Protein AF-0000000086879712 (afdb_homodimer)

Nearest PDB structures (foldseek):
  3i7u-assembly1_B  TM=8.182E-01  e=5.178E-10  Aquifex aeolicus VF5
  4dyw-assembly1_A  TM=7.927E-01  e=4.319E-10  Burkholderia pseudomallei 1710b
  4kyx-assembly1_A  TM=7.731E-01  e=3.827E-10  Rickettsia felis URRWXCal2
  7b66-assembly1_A  TM=7.369E-01  e=4.588E-10  Homo sapiens
  2b0v-assembly1_A  TM=7.821E-01  e=1.065E-08  Nitrosomonas europaea

Solvent-accessible surface area (backbone atoms only — not comparable to full-atom values): 15478 Å² total; per-residue (Å²): 109,46,78,43,48,31,19,27,38,50,32,51,43,96,82,65,63,27,30,48,33,27,28,33,58,44,97,88,54,65,48,57,35,55,37,36,42,70,46,52,90,94,49,48,64,66,56,29,24,45,49,32,28,30,47,59,35,30,34,35,62,48,76,64,28,28,40,32,38,34,36,36,33,32,62,86,75,34,29,40,34,40,38,38,29,27,28,36,42,76,75,43,70,53,86,38,68,73,44,62,87,45,38,72,46,76,46,76,31,52,52,76,65,46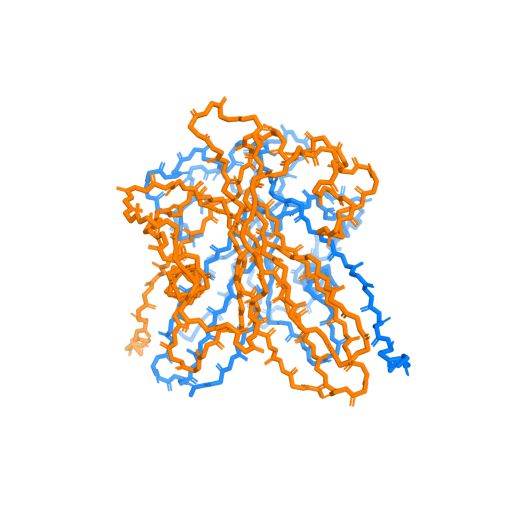,47,74,52,63,78,57,55,75,90,50,61,74,45,84,78,46,82,63,40,7,51,62,44,80,70,45,77,45,68,80,72,127,112,48,78,44,48,31,20,27,38,49,32,51,43,97,84,66,63,29,30,47,32,29,30,33,57,45,97,90,54,65,47,59,36,55,38,37,41,69,45,54,91,95,50,47,64,67,56,30,24,46,50,32,28,28,49,60,34,31,35,35,60,48,75,62,27,28,40,31,39,33,34,35,33,32,63,85,76,34,30,40,35,40,38,38,29,26,27,35,41,75,75,43,70,53,85,39,68,74,44,61,86,46,40,72,46,77,45,74,32,52,52,76,65,46,47,73,53,64,77,57,54,76,91,49,60,73,43,82,77,46,82,63,41,8,51,62,44,78,69,44,77,44,69,79,72,128

pLDDT: mean 90.76, std 9.58, range [32.78, 98.25]

Radius of gyration: 19.79 Å; Cα contacts (8 Å, |Δi|>4): 696; chains: 2; bounding box: 40×56×42 Å

Foldseek 3Di:
DAEWEKEFEWEADPVLFWTKWWWWQDPVHIAIDGQITTADPPGDSQRRHQVRCCQAFVFGKDWDAWLDKDWDQDPVVRYTYIYTYTYIYTDDGGGDGNCCNTTVDIDTHGLQVNCVRHPDDPVCRVCSSPDDHHHDDDPDDDDPPD/DAEWEKEFEWEAPPVLFWTKWWWWQDPVHIAIDGQITTADPPGDSQRRHQVRCCQAFVFGKDWDAWLDKDWDQDPVVRYTYIYTYTYIYTDDGGGDGNCCVTTVDIDTHGLQVNCVRHPDDPVCRVCSSPDDHHHDDDPDDDDPPD

Sequence (292 aa):
MKRVDVAYVLLFDEQGKNVLMVKNKGVKSSYYTLPGGTVERGETLEEAAIREVKEETGLEVELNGIFSVSEAFFVDREHHTIFFTFRGNVIGGEINISFPEEIEEVSWMEPQRAEEYIHIPSELKGLIIGKSSAPYVLRGTINHNSMKRVDVAYVLLFDEQGKNVLMVKNKGVKSSYYTLPGGTVERGETLEEAAIREVKEETGLEVELNGIFSVSEAFFVDREHHTIFFTFRGNVIGGEINISFPEEIEEVSWMEPQRAEEYIHIPSELKGLIIGKSSAPYVLRGTINHNS

Organism: NCBI:txid248903

Structure (mmCIF, N/CA/C/O backbone):
data_AF-0000000086879712-model_v1
#
loop_
_entity.id
_entity.type
_entity.pdbx_description
1 polymer 'NUDIX hydrolase'
#
loop_
_atom_site.group_PDB
_atom_site.id
_atom_site.type_symbol
_atom_site.label_atom_id
_atom_site.label_alt_id
_atom_site.label_comp_id
_atom_site.label_asym_id
_atom_site.label_entity_id
_atom_site.label_seq_id
_atom_site.pdbx_PDB_ins_code
_atom_site.Cartn_x
_atom_site.Cartn_y
_atom_site.Cartn_z
_atom_site.occupancy
_atom_site.B_iso_or_equiv
_atom_site.auth_seq_id
_atom_site.auth_comp_id
_atom_site.auth_asym_id
_atom_site.auth_atom_id
_atom_site.pdbx_PDB_model_num
ATOM 1 N N . MET A 1 1 ? 10.32 -7.629 15.75 1 82.44 1 MET A N 1
ATOM 2 C CA . MET A 1 1 ? 9.758 -8.32 14.594 1 82.44 1 MET A CA 1
ATOM 3 C C . MET A 1 1 ? 10.336 -7.781 13.297 1 82.44 1 MET A C 1
ATOM 5 O O . MET A 1 1 ? 10.539 -6.574 13.156 1 82.44 1 MET A O 1
ATOM 9 N N . LYS A 1 2 ? 10.633 -8.734 12.398 1 88.25 2 LYS A N 1
ATOM 10 C CA . LYS A 1 2 ? 11.188 -8.352 11.102 1 88.25 2 LYS A CA 1
ATOM 11 C C . LYS A 1 2 ? 10.094 -7.895 10.148 1 88.25 2 LYS A C 1
ATOM 13 O O . LYS A 1 2 ? 9.023 -8.5 10.086 1 88.25 2 LYS A O 1
ATOM 18 N N . ARG A 1 3 ? 10.328 -6.84 9.469 1 90.25 3 ARG A N 1
ATOM 19 C CA . ARG A 1 3 ? 9.383 -6.344 8.469 1 90.25 3 ARG A CA 1
ATOM 20 C C . ARG A 1 3 ? 9.562 -7.07 7.137 1 90.25 3 ARG A C 1
ATOM 22 O O . ARG A 1 3 ? 10.68 -7.18 6.629 1 90.25 3 ARG A O 1
ATOM 29 N N . VAL A 1 4 ? 8.461 -7.57 6.598 1 93.69 4 VAL A N 1
ATOM 30 C CA . VAL A 1 4 ? 8.484 -8.32 5.348 1 93.69 4 VAL A CA 1
ATOM 31 C C . VAL A 1 4 ? 7.43 -7.773 4.395 1 93.69 4 VAL A C 1
ATOM 33 O O . VAL A 1 4 ? 6.305 -7.477 4.805 1 93.69 4 VAL A O 1
ATOM 36 N N . ASP A 1 5 ? 7.762 -7.598 3.135 1 96.25 5 ASP A N 1
ATOM 37 C CA . ASP A 1 5 ? 6.824 -7.203 2.084 1 96.25 5 ASP A CA 1
ATOM 38 C C . ASP A 1 5 ? 6.508 -8.375 1.162 1 96.25 5 ASP A C 1
ATOM 40 O O . ASP A 1 5 ? 7.414 -9.086 0.718 1 96.25 5 ASP A O 1
ATOM 44 N N . VAL A 1 6 ? 5.254 -8.578 0.974 1 97.06 6 VAL A N 1
ATOM 45 C CA . VAL A 1 6 ? 4.789 -9.562 0 1 97.06 6 VAL A CA 1
ATOM 46 C C . VAL A 1 6 ? 4.012 -8.859 -1.111 1 97.06 6 VAL A C 1
ATOM 48 O O . VAL A 1 6 ? 3.152 -8.016 -0.84 1 97.06 6 VAL A O 1
ATOM 51 N N . ALA A 1 7 ? 4.309 -9.141 -2.332 1 98.12 7 ALA A N 1
ATOM 52 C CA . ALA A 1 7 ? 3.627 -8.555 -3.486 1 98.12 7 ALA A CA 1
ATOM 53 C C . ALA A 1 7 ? 2.865 -9.625 -4.27 1 98.12 7 ALA A C 1
ATOM 55 O O . ALA A 1 7 ? 3.453 -10.609 -4.727 1 98.12 7 ALA A O 1
ATOM 56 N N . TYR A 1 8 ? 1.585 -9.406 -4.395 1 97.69 8 TYR A N 1
ATOM 57 C CA . TYR A 1 8 ? 0.698 -10.266 -5.168 1 97.69 8 TYR A CA 1
ATOM 58 C C . TYR A 1 8 ? 0.175 -9.531 -6.402 1 97.69 8 TYR A C 1
ATOM 60 O O . TYR A 1 8 ? 0.209 -8.305 -6.465 1 97.69 8 TYR A O 1
ATOM 68 N N . VAL A 1 9 ? -0.335 -10.312 -7.34 1 97.62 9 VAL A N 1
ATOM 69 C CA . VAL A 1 9 ? -0.927 -9.711 -8.531 1 97.62 9 VAL A CA 1
ATOM 70 C C . VAL A 1 9 ? -2.277 -10.359 -8.82 1 97.62 9 VAL A C 1
ATOM 72 O O . VAL A 1 9 ? -2.369 -11.586 -8.961 1 97.62 9 VAL A O 1
ATOM 75 N N . LEU A 1 10 ? -3.281 -9.555 -8.859 1 96.25 10 LEU A N 1
ATOM 76 C CA . LEU A 1 10 ? -4.605 -9.969 -9.312 1 96.25 10 LEU A CA 1
ATOM 77 C C . LEU A 1 10 ? -4.707 -9.906 -10.828 1 96.25 10 LEU A C 1
ATOM 79 O O . LEU A 1 10 ? -4.629 -8.828 -11.422 1 96.25 10 LEU A O 1
ATOM 83 N N . LEU A 1 11 ? -4.863 -11.023 -11.469 1 96.44 11 LEU A N 1
ATOM 84 C CA . LEU A 1 11 ? -4.945 -11.133 -12.922 1 96.44 11 LEU A CA 1
ATOM 85 C C . LEU A 1 11 ? -6.277 -11.75 -13.344 1 96.44 11 LEU A C 1
ATOM 87 O O . LEU A 1 11 ? -6.699 -12.766 -12.797 1 96.44 11 LEU A O 1
ATOM 91 N N . PHE A 1 12 ? -6.832 -11.141 -14.305 1 93.56 12 PHE A N 1
ATOM 92 C CA . PHE A 1 12 ? -8.047 -11.688 -14.906 1 93.56 12 PHE A CA 1
ATOM 93 C C . PHE A 1 12 ? -7.746 -12.289 -16.266 1 93.56 12 PHE A C 1
ATOM 95 O O . PHE A 1 12 ? -6.789 -11.891 -16.938 1 93.56 12 PHE A O 1
ATOM 102 N N . ASP A 1 13 ? -8.586 -13.25 -16.609 1 93.44 13 ASP A N 1
ATOM 103 C CA . ASP A 1 13 ? -8.43 -13.82 -17.953 1 93.44 13 ASP A CA 1
ATOM 104 C C . ASP A 1 13 ? -8.906 -12.852 -19.016 1 93.44 13 ASP A C 1
ATOM 106 O O . ASP A 1 13 ? -9.344 -11.742 -18.719 1 93.44 13 ASP A O 1
ATOM 110 N N . GLU A 1 14 ? -8.734 -13.266 -20.25 1 90.5 14 GLU A N 1
ATOM 111 C CA . GLU A 1 14 ? -9.016 -12.391 -21.375 1 90.5 14 GLU A CA 1
ATOM 112 C C . GLU A 1 14 ? -10.461 -11.906 -21.344 1 90.5 14 GLU A C 1
ATOM 114 O O . GLU A 1 14 ? -10.758 -10.789 -21.781 1 90.5 14 GLU A O 1
ATOM 119 N N . GLN A 1 15 ? -11.328 -12.703 -20.797 1 91 15 GLN A N 1
ATOM 120 C CA . GLN A 1 15 ? -12.742 -12.359 -20.75 1 91 15 GLN A CA 1
ATOM 121 C C . GLN A 1 15 ? -13.078 -11.57 -19.484 1 91 15 GLN A C 1
ATOM 123 O O . GLN A 1 15 ? -14.211 -11.109 -19.328 1 91 15 GLN A O 1
ATOM 128 N N . GLY A 1 16 ? -12.102 -11.406 -18.609 1 89.19 16 GLY A N 1
ATOM 129 C CA . GLY A 1 16 ? -12.336 -10.688 -17.359 1 89.19 16 GLY A CA 1
ATOM 130 C C . GLY A 1 16 ? -13.242 -11.438 -16.406 1 89.19 16 GLY A C 1
ATOM 131 O O . GLY A 1 16 ? -13.891 -10.828 -15.555 1 89.19 16 GLY A O 1
ATOM 132 N N . LYS A 1 17 ? -13.305 -12.75 -16.531 1 91.19 17 LYS A N 1
ATOM 133 C CA . LYS A 1 17 ? -14.305 -13.508 -15.766 1 91.19 17 LYS A CA 1
ATOM 134 C C . LYS A 1 17 ? -13.641 -14.344 -14.672 1 91.19 17 LYS A C 1
ATOM 136 O O . LYS A 1 17 ? -14.258 -14.625 -13.648 1 91.19 17 LYS A O 1
ATOM 141 N N . ASN A 1 18 ? -12.445 -14.727 -14.945 1 95.38 18 ASN A N 1
ATOM 142 C CA . ASN A 1 18 ? -11.766 -15.594 -13.984 1 95.38 18 ASN A CA 1
ATOM 143 C C . ASN A 1 18 ? -10.477 -14.969 -13.477 1 95.38 18 ASN A C 1
ATOM 145 O O . ASN A 1 18 ? -9.859 -14.148 -14.172 1 95.38 18 ASN A O 1
ATOM 149 N N . VAL A 1 19 ? -10.062 -15.422 -12.289 1 96.38 19 VAL A N 1
ATOM 150 C CA . VAL A 1 19 ? -8.859 -14.922 -11.625 1 96.38 19 VAL A CA 1
ATOM 151 C C . VAL A 1 19 ? -7.773 -15.992 -11.648 1 96.38 19 VAL A C 1
ATOM 153 O O . VAL A 1 19 ? -8.039 -17.172 -11.391 1 96.38 19 VAL A O 1
ATOM 156 N N . LEU A 1 20 ? -6.598 -15.609 -11.977 1 97.56 20 LEU A N 1
ATOM 157 C CA . LEU A 1 20 ? -5.488 -16.547 -11.969 1 97.56 20 LEU A CA 1
ATOM 158 C C . LEU A 1 20 ? -5.035 -16.859 -10.547 1 97.56 20 LEU A C 1
ATOM 160 O O . LEU A 1 20 ? -4.711 -15.938 -9.789 1 97.56 20 LEU A O 1
ATOM 164 N N . MET A 1 21 ? -5.031 -18.078 -10.164 1 97.75 21 MET A N 1
ATOM 165 C CA . MET A 1 21 ? -4.594 -18.547 -8.852 1 97.75 21 MET A CA 1
ATOM 166 C C . MET A 1 21 ? -3.459 -19.562 -8.984 1 97.75 21 MET A C 1
ATOM 168 O O . MET A 1 21 ? -3.338 -20.234 -10.008 1 97.75 21 MET A O 1
ATOM 172 N N . VAL A 1 22 ? -2.633 -19.594 -7.996 1 97.62 22 VAL A N 1
ATOM 173 C CA . VAL A 1 22 ? -1.583 -20.609 -7.93 1 97.62 22 VAL A CA 1
ATOM 174 C C . VAL A 1 22 ? -1.775 -21.469 -6.688 1 97.62 22 VAL A C 1
ATOM 176 O O . VAL A 1 22 ? -2.143 -20.969 -5.621 1 97.62 22 VAL A O 1
ATOM 179 N N . LYS A 1 23 ? -1.618 -22.719 -6.863 1 96.94 23 LYS A N 1
ATOM 180 C CA . LYS A 1 23 ? -1.686 -23.656 -5.754 1 96.94 23 LYS A CA 1
ATOM 181 C C . LYS A 1 23 ? -0.294 -23.969 -5.203 1 96.94 23 LYS A C 1
ATOM 183 O O . LYS A 1 23 ? 0.513 -24.609 -5.875 1 96.94 23 LYS A O 1
ATOM 188 N N . ASN A 1 24 ? 0.016 -23.516 -4.02 1 95.12 24 ASN A N 1
ATOM 189 C CA . ASN A 1 24 ? 1.311 -23.719 -3.375 1 95.12 24 ASN A CA 1
ATOM 190 C C . ASN A 1 24 ? 1.379 -25.062 -2.658 1 95.12 24 ASN A C 1
ATOM 192 O O . ASN A 1 24 ? 0.414 -25.469 -2.012 1 95.12 24 ASN A O 1
ATOM 196 N N . LYS A 1 25 ? 2.506 -25.641 -2.783 1 92.81 25 LYS A N 1
ATOM 197 C CA . LYS A 1 25 ? 2.713 -26.859 -2.021 1 92.81 25 LYS A CA 1
ATOM 198 C C . LYS A 1 25 ? 3.039 -26.562 -0.562 1 92.81 25 LYS A C 1
ATOM 200 O O . LYS A 1 25 ? 4.023 -25.875 -0.272 1 92.81 25 LYS A O 1
ATOM 205 N N . GLY A 1 26 ? 2.125 -26.906 0.329 1 86.38 26 GLY A N 1
ATOM 206 C CA . GLY A 1 26 ? 2.373 -26.719 1.75 1 86.38 26 GLY A CA 1
ATOM 207 C C . GLY A 1 26 ? 2.926 -27.969 2.428 1 86.38 26 GLY A C 1
ATOM 208 O O . GLY A 1 26 ? 3.006 -29.031 1.813 1 86.38 26 GLY A O 1
ATOM 209 N N . VAL A 1 27 ? 3.443 -27.812 3.699 1 82.44 27 VAL A N 1
ATOM 210 C CA . VAL A 1 27 ? 4 -28.922 4.457 1 82.44 27 VAL A CA 1
ATOM 211 C C . VAL A 1 27 ? 2.916 -29.969 4.707 1 82.44 27 VAL A C 1
ATOM 213 O O . VAL A 1 27 ? 3.135 -31.172 4.48 1 82.44 27 VAL A O 1
ATOM 216 N N . LYS A 1 28 ? 1.729 -29.547 5.086 1 85.06 28 LYS A N 1
ATOM 217 C CA . LYS A 1 28 ? 0.645 -30.469 5.398 1 85.06 28 LYS A CA 1
ATOM 218 C C . LYS A 1 28 ? -0.339 -30.578 4.238 1 85.06 28 LYS A C 1
ATOM 220 O O . LYS A 1 28 ? -0.746 -31.688 3.863 1 85.06 28 LYS A O 1
ATOM 225 N N . SER A 1 29 ? -0.692 -29.375 3.709 1 89.5 29 SER A N 1
ATOM 226 C CA . SER A 1 29 ? -1.633 -29.328 2.596 1 89.5 29 SER A CA 1
ATOM 227 C C . SER A 1 29 ? -1.336 -28.156 1.668 1 89.5 29 SER A C 1
ATOM 229 O O . SER A 1 29 ? -0.792 -27.141 2.102 1 89.5 29 SER A O 1
ATOM 231 N N . SER A 1 30 ? -1.725 -28.406 0.477 1 92.5 30 SER A N 1
ATOM 232 C CA . SER A 1 30 ? -1.578 -27.328 -0.49 1 92.5 30 SER A CA 1
ATOM 233 C C . SER A 1 30 ? -2.652 -26.266 -0.292 1 92.5 30 SER A C 1
ATOM 235 O O . SER A 1 30 ? -3.695 -26.531 0.311 1 92.5 30 SER A O 1
ATOM 237 N N . TYR A 1 31 ? -2.377 -25.062 -0.733 1 92.75 31 TYR A N 1
ATOM 238 C CA . TYR A 1 31 ? -3.318 -23.953 -0.59 1 92.75 31 TYR A CA 1
ATOM 239 C C . TYR A 1 31 ? -3.18 -22.969 -1.743 1 92.75 31 TYR A C 1
ATOM 241 O O . TYR A 1 31 ? -2.096 -22.812 -2.311 1 92.75 31 TYR A O 1
ATOM 249 N N . TYR A 1 32 ? -4.277 -22.281 -2.039 1 95.62 32 TYR A N 1
ATOM 250 C CA . TYR A 1 32 ? -4.301 -21.344 -3.154 1 95.62 32 TYR A CA 1
ATOM 251 C C . TYR A 1 32 ? -3.963 -19.938 -2.684 1 95.62 32 TYR A C 1
ATOM 253 O O . TYR A 1 32 ? -4.398 -19.516 -1.611 1 95.62 32 TYR A O 1
ATOM 261 N N . THR A 1 33 ? -3.213 -19.25 -3.504 1 96.06 33 THR A N 1
ATOM 262 C CA . THR A 1 33 ? -2.986 -17.812 -3.377 1 96.06 33 THR A CA 1
ATOM 263 C C . THR A 1 33 ? -2.984 -17.141 -4.746 1 96.06 33 THR A C 1
ATOM 265 O O . THR A 1 33 ? -3.031 -17.828 -5.777 1 96.06 33 THR A O 1
ATOM 268 N N . LEU A 1 34 ? -3.01 -15.867 -4.734 1 97.25 34 LEU A N 1
ATOM 269 C CA . LEU A 1 34 ? -2.639 -15.141 -5.945 1 97.25 34 LEU A CA 1
ATOM 270 C C . LEU A 1 34 ? -1.165 -15.344 -6.273 1 97.25 34 LEU A C 1
ATOM 272 O O . LEU A 1 34 ? -0.36 -15.633 -5.383 1 97.25 34 LEU A O 1
ATOM 276 N N . PRO A 1 35 ? -0.853 -15.289 -7.57 1 97.81 35 PRO A N 1
ATOM 277 C CA . PRO A 1 35 ? 0.585 -15.297 -7.844 1 97.81 35 PRO A CA 1
ATOM 278 C C . PRO A 1 35 ? 1.32 -14.141 -7.176 1 97.81 35 PRO A C 1
ATOM 280 O O . PRO A 1 35 ? 0.81 -13.016 -7.145 1 97.81 35 PRO A O 1
ATOM 283 N N . GLY A 1 36 ? 2.447 -14.328 -6.645 1 97.56 36 GLY A N 1
ATOM 284 C CA . GLY A 1 36 ? 3.232 -13.344 -5.922 1 97.56 36 GLY A CA 1
ATOM 285 C C . GLY A 1 36 ? 4.141 -13.953 -4.875 1 97.56 36 GLY A C 1
ATOM 286 O O . GLY A 1 36 ? 4.23 -15.18 -4.762 1 97.56 36 GLY A O 1
ATOM 287 N N . GLY A 1 37 ? 4.844 -13.117 -4.133 1 96.81 37 GLY A N 1
ATOM 288 C CA . GLY A 1 37 ? 5.762 -13.594 -3.113 1 96.81 37 GLY A CA 1
ATOM 289 C C . GLY A 1 37 ? 6.516 -12.477 -2.414 1 96.81 37 GLY A C 1
ATOM 290 O O . GLY A 1 37 ? 6.145 -11.305 -2.527 1 96.81 37 GLY A O 1
ATOM 291 N N . THR A 1 38 ? 7.488 -12.891 -1.687 1 96.88 38 THR A N 1
ATOM 292 C CA . THR A 1 38 ? 8.258 -11.961 -0.867 1 96.88 38 THR A CA 1
ATOM 293 C C . THR A 1 38 ? 9.094 -11.031 -1.742 1 96.88 38 THR A C 1
ATOM 295 O O . THR A 1 38 ? 9.688 -11.477 -2.73 1 96.88 38 THR A O 1
ATOM 298 N N . VAL A 1 39 ? 9.133 -9.789 -1.404 1 97.06 39 VAL A N 1
ATOM 299 C CA . VAL A 1 39 ? 9.992 -8.812 -2.061 1 97.06 39 VAL A CA 1
ATOM 300 C C . VAL A 1 39 ? 11.422 -8.953 -1.547 1 97.06 39 VAL A C 1
ATOM 302 O O . VAL A 1 39 ? 11.664 -8.914 -0.337 1 97.06 39 VAL A O 1
ATOM 305 N N . GLU A 1 40 ? 12.406 -9.117 -2.402 1 95.12 40 GLU A N 1
ATOM 306 C CA . GLU A 1 40 ? 13.805 -9.266 -2.018 1 95.12 40 GLU A CA 1
ATOM 307 C C . GLU A 1 40 ? 14.461 -7.91 -1.777 1 95.12 40 GLU A C 1
ATOM 309 O O . GLU A 1 40 ? 13.953 -6.883 -2.223 1 95.12 40 GLU A O 1
ATOM 314 N N . ARG A 1 41 ? 15.586 -7.98 -1.103 1 90.5 41 ARG A N 1
ATOM 315 C CA . ARG A 1 41 ? 16.328 -6.754 -0.827 1 90.5 41 ARG A CA 1
ATOM 316 C C . ARG A 1 41 ? 16.75 -6.07 -2.121 1 90.5 41 ARG A C 1
ATOM 318 O O . ARG A 1 41 ? 17.281 -6.723 -3.031 1 90.5 41 ARG A O 1
ATOM 325 N N . GLY A 1 42 ? 16.484 -4.754 -2.189 1 89.25 42 GLY A N 1
ATOM 326 C CA . GLY A 1 42 ? 16.906 -3.988 -3.352 1 89.25 42 GLY A CA 1
ATOM 327 C C . GLY A 1 42 ? 15.891 -4 -4.473 1 89.25 42 GLY A C 1
ATOM 328 O O . GLY A 1 42 ? 16.047 -3.299 -5.473 1 89.25 42 GLY A O 1
ATOM 329 N N . GLU A 1 43 ? 14.891 -4.746 -4.34 1 94.56 43 GLU A N 1
ATOM 330 C CA . GLU A 1 43 ? 13.812 -4.859 -5.316 1 94.56 43 GLU A CA 1
ATOM 331 C C . GLU A 1 43 ? 12.641 -3.945 -4.961 1 94.56 43 GLU A C 1
ATOM 333 O O . GLU A 1 43 ? 12.297 -3.799 -3.785 1 94.56 43 GLU A O 1
ATOM 338 N N . THR A 1 44 ? 12.094 -3.295 -6.004 1 96.5 44 THR A N 1
ATOM 339 C CA . THR A 1 44 ? 10.852 -2.57 -5.762 1 96.5 44 THR A CA 1
ATOM 340 C C . THR A 1 44 ? 9.68 -3.539 -5.633 1 96.5 44 THR A C 1
ATOM 342 O O . THR A 1 44 ? 9.781 -4.703 -6.027 1 96.5 44 THR A O 1
ATOM 345 N N . LEU A 1 45 ? 8.586 -3.07 -5.082 1 97.75 45 LEU A N 1
ATOM 346 C CA . LEU A 1 45 ? 7.363 -3.861 -5 1 97.75 45 LEU A CA 1
ATOM 347 C C . LEU A 1 45 ? 6.945 -4.359 -6.379 1 97.75 45 LEU A C 1
ATOM 349 O O . LEU A 1 45 ? 6.613 -5.535 -6.547 1 97.75 45 LEU A O 1
ATOM 353 N N . GLU A 1 46 ? 7 -3.465 -7.34 1 97.62 46 GLU A N 1
ATOM 354 C CA . GLU A 1 46 ? 6.594 -3.777 -8.703 1 97.62 46 GLU A CA 1
ATOM 355 C C . GLU A 1 46 ? 7.5 -4.84 -9.32 1 97.62 46 GLU A C 1
ATOM 357 O O . GLU A 1 46 ? 7.016 -5.805 -9.922 1 97.62 46 GLU A O 1
ATOM 362 N N . GLU A 1 47 ? 8.805 -4.672 -9.148 1 97.56 47 GLU A N 1
ATOM 363 C CA . GLU A 1 47 ? 9.766 -5.637 -9.672 1 97.56 47 GLU A CA 1
ATOM 364 C C . GLU A 1 47 ? 9.523 -7.027 -9.094 1 97.56 47 GLU A C 1
ATOM 366 O O . GLU A 1 47 ? 9.562 -8.023 -9.812 1 97.56 47 GLU A O 1
ATOM 371 N N . ALA A 1 48 ? 9.297 -7.066 -7.809 1 98.06 48 ALA A N 1
ATOM 372 C CA . ALA A 1 48 ? 9.047 -8.344 -7.141 1 98.06 48 ALA A CA 1
ATOM 373 C C . ALA A 1 48 ? 7.785 -9.008 -7.672 1 98.06 48 ALA A C 1
ATOM 375 O O . ALA A 1 48 ? 7.785 -10.203 -7.98 1 98.06 48 ALA A O 1
ATOM 376 N N . ALA A 1 49 ? 6.715 -8.242 -7.824 1 98.25 49 ALA A N 1
ATOM 377 C CA . ALA A 1 49 ? 5.441 -8.773 -8.305 1 98.25 49 ALA A CA 1
ATOM 378 C C . ALA A 1 49 ? 5.59 -9.375 -9.703 1 98.25 49 ALA A C 1
ATOM 380 O O . ALA A 1 49 ? 5.168 -10.508 -9.945 1 98.25 49 ALA A O 1
ATOM 381 N N . ILE A 1 50 ? 6.23 -8.609 -10.547 1 98.19 50 ILE A N 1
ATOM 382 C CA . ILE A 1 50 ? 6.406 -9.039 -11.93 1 98.19 50 ILE A CA 1
ATOM 383 C C . ILE A 1 50 ? 7.293 -10.281 -11.977 1 98.19 50 ILE A C 1
ATOM 385 O O . ILE A 1 50 ? 6.977 -11.25 -12.672 1 98.19 50 ILE A O 1
ATOM 389 N N . ARG A 1 51 ? 8.383 -10.25 -11.242 1 97.56 51 ARG A N 1
ATOM 390 C CA . ARG A 1 51 ? 9.305 -11.383 -11.211 1 97.56 51 ARG A CA 1
ATOM 391 C C . ARG A 1 51 ? 8.609 -12.641 -10.695 1 97.56 51 ARG A C 1
ATOM 393 O O . ARG A 1 51 ? 8.711 -13.703 -11.305 1 97.56 51 ARG A O 1
ATOM 400 N N . GLU A 1 52 ? 7.938 -12.539 -9.57 1 97.88 52 GLU A N 1
ATOM 401 C CA . GLU A 1 52 ? 7.293 -13.688 -8.945 1 97.88 52 GLU A CA 1
ATOM 402 C C . GLU A 1 52 ? 6.219 -14.281 -9.859 1 97.88 52 GLU A C 1
ATOM 404 O O . GLU A 1 52 ? 6.062 -15.5 -9.93 1 97.88 52 GLU A O 1
ATOM 409 N N . VAL A 1 53 ? 5.406 -13.461 -10.539 1 97.94 53 VAL A N 1
ATOM 410 C CA . VAL A 1 53 ? 4.398 -13.969 -11.469 1 97.94 53 VAL A CA 1
ATOM 411 C C . VAL A 1 53 ? 5.074 -14.766 -12.586 1 97.94 53 VAL A C 1
ATOM 413 O O . VAL A 1 53 ? 4.629 -15.867 -12.922 1 97.94 53 VAL A O 1
ATOM 416 N N . LYS A 1 54 ? 6.141 -14.188 -13.094 1 97.69 54 LYS A N 1
ATOM 417 C CA . LYS A 1 54 ? 6.871 -14.883 -14.148 1 97.69 54 LYS A CA 1
ATOM 418 C C . LYS A 1 54 ? 7.406 -16.219 -13.648 1 97.69 54 LYS A C 1
ATOM 420 O O . LYS A 1 54 ? 7.254 -17.25 -14.32 1 97.69 54 LYS A O 1
ATOM 425 N N . GLU A 1 55 ? 8 -16.219 -12.516 1 96.81 55 GLU A N 1
ATOM 426 C CA . GLU A 1 55 ? 8.594 -17.422 -11.945 1 96.81 55 GLU A CA 1
ATOM 427 C C . GLU A 1 55 ? 7.523 -18.484 -11.664 1 96.81 55 GLU A C 1
ATOM 429 O O . GLU A 1 55 ? 7.719 -19.656 -11.953 1 96.81 55 GLU A O 1
ATOM 434 N N . GLU A 1 56 ? 6.41 -18.078 -11.148 1 97.5 56 GLU A N 1
ATOM 435 C CA . GLU A 1 56 ? 5.402 -19.016 -10.664 1 97.5 56 GLU A CA 1
ATOM 436 C C . GLU A 1 56 ? 4.469 -19.453 -11.789 1 97.5 56 GLU A C 1
ATOM 438 O O . GLU A 1 56 ? 3.914 -20.547 -11.75 1 97.5 56 GLU A O 1
ATOM 443 N N . THR A 1 57 ? 4.207 -18.625 -12.844 1 97.62 57 THR A N 1
ATOM 444 C CA . THR A 1 57 ? 3.135 -18.906 -13.789 1 97.62 57 THR A CA 1
ATOM 445 C C . THR A 1 57 ? 3.656 -18.859 -15.227 1 97.62 57 THR A C 1
ATOM 447 O O . THR A 1 57 ? 2.992 -19.344 -16.141 1 97.62 57 THR A O 1
ATOM 450 N N . GLY A 1 58 ? 4.832 -18.25 -15.438 1 97.5 58 GLY A N 1
ATOM 451 C CA . GLY A 1 58 ? 5.379 -18.109 -16.781 1 97.5 58 GLY A CA 1
ATOM 452 C C . GLY A 1 58 ? 4.832 -16.891 -17.516 1 97.5 58 GLY A C 1
ATOM 453 O O . GLY A 1 58 ? 5.309 -16.547 -18.594 1 97.5 58 GLY A O 1
ATOM 454 N N . LEU A 1 59 ? 3.922 -16.156 -16.953 1 97.88 59 LEU A N 1
ATOM 455 C CA . LEU A 1 59 ? 3.25 -15.055 -17.625 1 97.88 59 LEU A CA 1
ATOM 456 C C . LEU A 1 59 ? 4.016 -13.75 -17.438 1 97.88 59 LEU A C 1
ATOM 458 O O . LEU A 1 59 ? 4.668 -13.555 -16.406 1 97.88 59 LEU A O 1
ATOM 462 N N . GLU A 1 60 ? 3.943 -12.93 -18.438 1 97.94 60 GLU A N 1
ATOM 463 C CA . GLU A 1 60 ? 4.426 -11.555 -18.375 1 97.94 60 GLU A CA 1
ATOM 464 C C . GLU A 1 60 ? 3.281 -10.578 -18.125 1 97.94 60 GLU A C 1
ATOM 466 O O . GLU A 1 60 ? 2.242 -10.648 -18.781 1 97.94 60 GLU A O 1
ATOM 471 N N . VAL A 1 61 ? 3.523 -9.68 -17.156 1 98.12 61 VAL A N 1
ATOM 472 C CA . VAL A 1 61 ? 2.385 -8.844 -16.781 1 98.12 61 VAL A CA 1
ATOM 473 C C . VAL A 1 61 ? 2.832 -7.391 -16.641 1 98.12 61 VAL A C 1
ATOM 475 O O . VAL A 1 61 ? 4.02 -7.113 -16.469 1 98.12 61 VAL A O 1
ATOM 478 N N . GLU A 1 62 ? 1.897 -6.504 -16.844 1 97.12 62 GLU A N 1
ATOM 479 C CA . GLU A 1 62 ? 2.004 -5.109 -16.438 1 97.12 62 GLU A CA 1
ATOM 480 C C . GLU A 1 62 ? 1.072 -4.805 -15.266 1 97.12 62 GLU A C 1
ATOM 482 O O . GLU A 1 62 ? 0.016 -5.426 -15.125 1 97.12 62 GLU A O 1
ATOM 487 N N . LEU A 1 63 ? 1.487 -3.926 -14.414 1 96.38 63 LEU A N 1
ATOM 488 C CA . LEU A 1 63 ? 0.72 -3.641 -13.203 1 96.38 63 LEU A CA 1
ATOM 489 C C . LEU A 1 63 ? -0.033 -2.32 -13.344 1 96.38 63 LEU A C 1
ATOM 491 O O . LEU A 1 63 ? 0.477 -1.368 -13.938 1 96.38 63 LEU A O 1
ATOM 495 N N . ASN A 1 64 ? -1.256 -2.279 -12.828 1 91.62 64 ASN A N 1
ATOM 496 C CA . ASN A 1 64 ? -2.145 -1.129 -12.938 1 91.62 64 ASN A CA 1
ATOM 497 C C . ASN A 1 64 ? -2.627 -0.658 -11.57 1 91.62 64 ASN A C 1
ATOM 499 O O . ASN A 1 64 ? -3.828 -0.483 -11.352 1 91.62 64 ASN A O 1
ATOM 503 N N . GLY A 1 65 ? -1.675 -0.405 -10.648 1 92.94 65 GLY A N 1
ATOM 504 C CA . GLY A 1 65 ? -2.023 0.15 -9.352 1 92.94 65 GLY A CA 1
ATOM 505 C C . GLY A 1 65 ? -2.244 -0.91 -8.289 1 92.94 65 GLY A C 1
ATOM 506 O O . GLY A 1 65 ? -2.066 -2.102 -8.547 1 92.94 65 GLY A O 1
ATOM 507 N N . ILE A 1 66 ? -2.635 -0.447 -7.09 1 94.81 66 ILE A N 1
ATOM 508 C CA . ILE A 1 66 ? -2.801 -1.297 -5.918 1 94.81 66 ILE A CA 1
ATOM 509 C C . ILE A 1 66 ? -4.277 -1.653 -5.742 1 94.81 66 ILE A C 1
ATOM 511 O O . ILE A 1 66 ? -5.125 -0.767 -5.609 1 94.81 66 ILE A O 1
ATOM 515 N N . PHE A 1 67 ? -4.543 -2.912 -5.719 1 93.06 67 PHE A N 1
ATOM 516 C CA . PHE A 1 67 ? -5.898 -3.396 -5.477 1 93.06 67 PHE A CA 1
ATOM 517 C C . PHE A 1 67 ? -6.227 -3.359 -3.988 1 93.06 67 PHE A C 1
ATOM 519 O O . PHE A 1 67 ? -7.336 -2.982 -3.604 1 93.06 67 PHE A O 1
ATOM 526 N N . SER A 1 68 ? -5.254 -3.768 -3.248 1 93.75 68 SER A N 1
ATOM 527 C CA . SER A 1 68 ? -5.453 -3.783 -1.802 1 93.75 68 SER A CA 1
ATOM 528 C C . SER A 1 68 ? -4.121 -3.822 -1.061 1 93.75 68 SER A C 1
ATOM 530 O O . SER A 1 68 ? -3.096 -4.199 -1.634 1 93.75 68 SER A O 1
ATOM 532 N N . VAL A 1 69 ? -4.125 -3.402 0.163 1 95.5 69 VAL A N 1
ATOM 533 C CA . VAL A 1 69 ? -3.027 -3.564 1.111 1 95.5 69 VAL A CA 1
ATOM 534 C C . VAL A 1 69 ? -3.527 -4.285 2.361 1 95.5 69 VAL A C 1
ATOM 536 O O . VAL A 1 69 ? -4.57 -3.934 2.914 1 95.5 69 VAL A O 1
ATOM 539 N N . SER A 1 70 ? -2.879 -5.305 2.777 1 95 70 SER A N 1
ATOM 540 C CA . SER A 1 70 ? -3.189 -5.988 4.027 1 95 70 SER A CA 1
ATOM 541 C C . SER A 1 70 ? -1.966 -6.066 4.934 1 95 70 SER A C 1
ATOM 543 O O . SER A 1 70 ? -0.832 -5.953 4.465 1 95 70 SER A O 1
ATOM 545 N N . GLU A 1 71 ? -2.219 -6.184 6.172 1 95.06 71 GLU A N 1
ATOM 546 C CA . GLU A 1 71 ? -1.18 -6.148 7.195 1 95.06 71 GLU A CA 1
ATOM 547 C C . GLU A 1 71 ? -1.415 -7.223 8.25 1 95.06 71 GLU A C 1
ATOM 549 O O . GLU A 1 71 ? -2.545 -7.422 8.703 1 95.06 71 GLU A O 1
ATOM 554 N N . ALA A 1 72 ? -0.379 -7.98 8.578 1 93.56 72 ALA A N 1
ATOM 555 C CA . ALA A 1 72 ? -0.496 -9.047 9.57 1 93.56 72 ALA A CA 1
ATOM 556 C C . ALA A 1 72 ? 0.784 -9.18 10.391 1 93.56 72 ALA A C 1
ATOM 558 O O . ALA A 1 72 ? 1.874 -8.859 9.906 1 93.56 72 ALA A O 1
ATOM 559 N N . PHE A 1 73 ? 0.634 -9.617 11.602 1 92.25 73 PHE A N 1
ATOM 560 C CA . PHE A 1 73 ? 1.744 -9.953 12.484 1 92.25 73 PHE A CA 1
ATOM 561 C C . PHE A 1 73 ? 1.871 -11.469 12.641 1 92.25 73 PHE A C 1
ATOM 563 O O . PHE A 1 73 ? 0.97 -12.117 13.172 1 92.25 73 PHE A O 1
ATOM 570 N N . PHE A 1 74 ? 2.922 -12.023 12.172 1 90.25 74 PHE A N 1
ATOM 571 C CA . PHE A 1 74 ? 3.193 -13.445 12.344 1 90.25 74 PHE A CA 1
ATOM 572 C C . PHE A 1 74 ? 4.082 -13.68 13.562 1 90.25 74 PHE A C 1
ATOM 574 O O . PHE A 1 74 ? 5.285 -13.43 13.516 1 90.25 74 PHE A O 1
ATOM 581 N N . VAL A 1 75 ? 3.582 -14.242 14.641 1 84.88 75 VAL A N 1
ATOM 582 C CA . VAL A 1 75 ? 4.258 -14.367 15.922 1 84.88 75 VAL A CA 1
ATOM 583 C C . VAL A 1 75 ? 5.348 -15.43 15.836 1 84.88 75 VAL A C 1
ATOM 585 O O . VAL A 1 75 ? 6.465 -15.227 16.312 1 84.88 75 VAL A O 1
ATOM 588 N N . ASP A 1 76 ? 5 -16.547 15.25 1 82.38 76 ASP A N 1
ATOM 589 C CA . ASP A 1 76 ? 5.938 -17.672 15.195 1 82.38 76 ASP A CA 1
ATOM 590 C C . ASP A 1 76 ? 7.203 -17.281 14.43 1 82.38 76 ASP A C 1
ATOM 592 O O . ASP A 1 76 ? 8.305 -17.688 14.812 1 82.38 76 ASP A O 1
ATOM 596 N N . ARG A 1 77 ? 7.027 -16.453 13.508 1 82.62 77 ARG A N 1
ATOM 597 C CA . ARG A 1 77 ? 8.164 -16.062 12.672 1 82.62 77 ARG A CA 1
ATOM 598 C C . ARG A 1 77 ? 8.734 -14.719 13.102 1 82.62 77 AR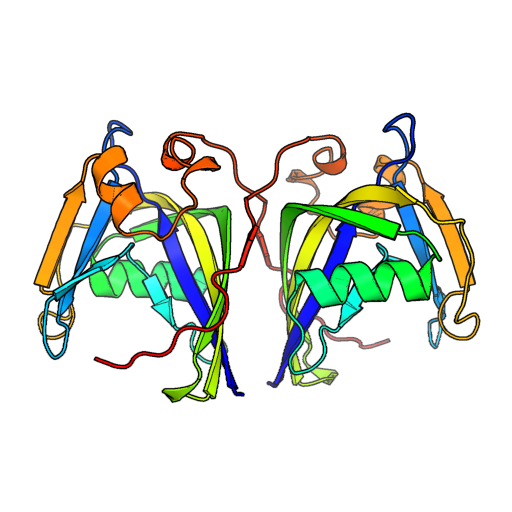G A C 1
ATOM 600 O O . ARG A 1 77 ? 9.781 -14.297 12.609 1 82.62 77 ARG A O 1
ATOM 607 N N . GLU A 1 78 ? 8.008 -14.055 13.992 1 87.25 78 GLU A N 1
ATOM 608 C CA . GLU A 1 78 ? 8.367 -12.711 14.422 1 87.25 78 GLU A CA 1
ATOM 609 C C . GLU A 1 78 ? 8.43 -11.75 13.242 1 87.25 78 GLU A C 1
ATOM 611 O O . GLU A 1 78 ? 9.391 -10.992 13.094 1 87.25 78 GLU A O 1
ATOM 616 N N . HIS A 1 79 ? 7.438 -11.906 12.375 1 90.5 79 HIS A N 1
ATOM 617 C CA . HIS A 1 79 ? 7.359 -11.055 11.188 1 90.5 79 HIS A CA 1
ATOM 618 C C . HIS A 1 79 ? 6.191 -10.078 11.281 1 90.5 79 HIS A C 1
ATOM 620 O O . HIS A 1 79 ? 5.109 -10.445 11.75 1 90.5 79 HIS A O 1
ATOM 626 N N . HIS A 1 80 ? 6.379 -8.875 10.945 1 93.5 80 HIS A N 1
ATOM 627 C CA . HIS A 1 80 ? 5.375 -7.887 10.578 1 93.5 80 HIS A CA 1
ATOM 628 C C . HIS A 1 80 ? 5.273 -7.754 9.062 1 93.5 80 HIS A C 1
ATOM 630 O O . HIS A 1 80 ? 6.152 -7.172 8.422 1 93.5 80 HIS A O 1
ATOM 636 N N . THR A 1 81 ? 4.211 -8.312 8.516 1 94.81 81 THR A N 1
ATOM 637 C CA . THR A 1 81 ? 4.145 -8.453 7.066 1 94.81 81 THR A CA 1
ATOM 638 C C . THR A 1 81 ? 3.107 -7.508 6.477 1 94.81 81 THR A C 1
ATOM 640 O O . THR A 1 81 ? 1.998 -7.391 7.004 1 94.81 81 THR A O 1
ATOM 643 N N . ILE A 1 82 ? 3.492 -6.801 5.457 1 96.31 82 ILE A N 1
ATOM 644 C CA . ILE A 1 82 ? 2.553 -6.051 4.633 1 96.31 82 ILE A CA 1
ATOM 645 C C . ILE A 1 82 ? 2.381 -6.746 3.281 1 96.31 82 ILE A C 1
ATOM 647 O O . ILE A 1 82 ? 3.367 -7.102 2.633 1 96.31 82 ILE A O 1
ATOM 651 N N . PHE A 1 83 ? 1.116 -6.984 2.914 1 96.44 83 PHE A N 1
ATOM 652 C CA . PHE A 1 83 ? 0.768 -7.586 1.635 1 96.44 83 PHE A CA 1
ATOM 653 C C . PHE A 1 83 ? 0.268 -6.531 0.655 1 96.44 83 PHE A C 1
ATOM 655 O O . PHE A 1 83 ? -0.7 -5.824 0.938 1 96.44 83 PHE A O 1
ATOM 662 N N . PHE A 1 84 ? 0.919 -6.414 -0.444 1 97.38 84 PHE A N 1
ATOM 663 C CA . PHE A 1 84 ? 0.49 -5.555 -1.539 1 97.38 84 PHE A CA 1
ATOM 664 C C . PHE A 1 84 ? -0.115 -6.379 -2.67 1 97.38 84 PHE A C 1
ATOM 666 O O . PHE A 1 84 ? 0.566 -7.211 -3.273 1 97.38 84 PHE A O 1
ATOM 673 N N . THR A 1 85 ? -1.356 -6.148 -2.932 1 96.31 85 THR A N 1
ATOM 674 C CA . THR A 1 85 ? -1.962 -6.793 -4.094 1 96.31 85 THR A CA 1
ATOM 675 C C . THR A 1 85 ? -2.119 -5.797 -5.242 1 96.31 85 THR A C 1
ATOM 677 O O . THR A 1 85 ? -2.889 -4.84 -5.137 1 96.31 85 THR A O 1
ATOM 680 N N . PHE A 1 86 ? -1.417 -6.039 -6.273 1 96.94 86 PHE A N 1
ATOM 681 C CA . PHE A 1 86 ? -1.523 -5.211 -7.469 1 96.94 86 PHE A CA 1
ATOM 682 C C . PHE A 1 86 ? -2.631 -5.723 -8.383 1 96.94 86 PHE A C 1
ATOM 684 O O . PHE A 1 86 ? -2.938 -6.918 -8.391 1 96.94 86 PHE A O 1
ATOM 691 N N . ARG A 1 87 ? -3.17 -4.797 -9.094 1 94.88 87 ARG A N 1
ATOM 692 C CA . ARG A 1 87 ? -3.902 -5.18 -10.297 1 94.88 87 ARG A CA 1
ATOM 693 C C . ARG A 1 87 ? -2.969 -5.285 -11.5 1 94.88 87 ARG A C 1
ATOM 695 O O . ARG A 1 87 ? -2.068 -4.461 -11.664 1 94.88 87 ARG A O 1
ATOM 702 N N . GLY A 1 88 ? -3.221 -6.32 -12.312 1 95.75 88 GLY A N 1
ATOM 703 C CA . GLY A 1 88 ? -2.363 -6.457 -13.477 1 95.75 88 GLY A CA 1
ATOM 704 C C . GLY A 1 88 ? -3.09 -7.008 -14.688 1 95.75 88 GLY A C 1
ATOM 705 O O . GLY A 1 88 ? -4.238 -7.441 -14.586 1 95.75 88 GLY A O 1
ATOM 706 N N . ASN A 1 89 ? -2.381 -6.895 -15.805 1 96 89 ASN A N 1
ATOM 707 C CA . ASN A 1 89 ? -2.812 -7.488 -17.062 1 96 89 ASN A CA 1
ATOM 708 C C . ASN A 1 89 ? -1.722 -8.367 -17.672 1 96 89 ASN A C 1
ATOM 710 O O . ASN A 1 89 ? -0.541 -8.016 -17.625 1 96 89 ASN A O 1
ATOM 714 N N . VAL A 1 90 ? -2.195 -9.453 -18.25 1 97 90 VAL A N 1
ATOM 715 C CA . VAL A 1 90 ? -1.259 -10.312 -18.969 1 97 90 VAL A CA 1
ATOM 716 C C . VAL A 1 90 ? -0.895 -9.672 -20.297 1 97 90 VAL A C 1
ATOM 718 O O . VAL A 1 90 ? -1.775 -9.32 -21.094 1 97 90 VAL A O 1
ATOM 721 N N . ILE A 1 91 ? 0.354 -9.547 -20.5 1 97.06 91 ILE A N 1
ATOM 722 C CA . ILE A 1 91 ? 0.761 -8.891 -21.75 1 97.06 91 ILE A CA 1
ATOM 723 C C . ILE A 1 91 ? 1.562 -9.867 -22.609 1 97.06 91 ILE A C 1
ATOM 725 O O . ILE A 1 91 ? 1.952 -9.539 -23.734 1 97.06 91 ILE A O 1
ATOM 729 N N . GLY A 1 92 ? 1.906 -10.992 -22.047 1 96.44 92 GLY A N 1
ATOM 730 C CA . GLY A 1 92 ? 2.629 -12.016 -22.766 1 96.44 92 GLY A CA 1
ATOM 731 C C . GLY A 1 92 ? 2.922 -13.25 -21.938 1 96.44 92 GLY A C 1
ATOM 732 O O . GLY A 1 92 ? 2.424 -13.383 -20.812 1 96.44 92 GLY A O 1
ATOM 733 N N . GLY A 1 93 ? 3.637 -14.148 -22.547 1 95.62 93 GLY A N 1
ATOM 734 C CA . GLY A 1 93 ? 3.984 -15.383 -2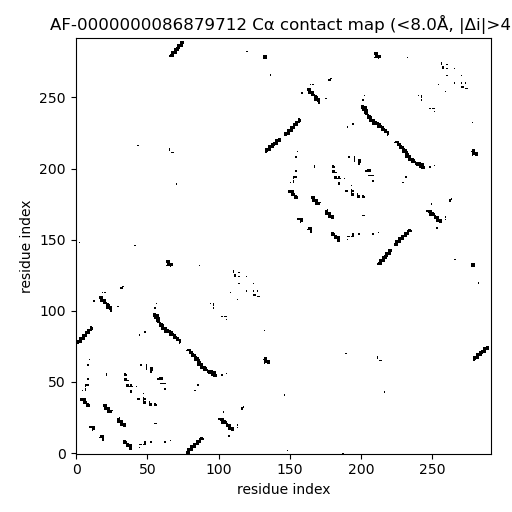1.859 1 95.62 93 GLY A CA 1
ATOM 735 C C . GLY A 1 93 ? 2.918 -16.453 -21.984 1 95.62 93 GLY A C 1
ATOM 736 O O . GLY A 1 93 ? 1.855 -16.219 -22.562 1 95.62 93 GLY A O 1
ATOM 737 N N . GLU A 1 94 ? 3.334 -17.672 -21.578 1 95.25 94 GLU A N 1
ATOM 738 C CA . GLU A 1 94 ? 2.441 -18.828 -21.5 1 95.25 94 GLU A CA 1
ATOM 739 C C . GLU A 1 94 ? 2.553 -19.516 -20.141 1 95.25 94 GLU A C 1
ATOM 741 O O . GLU A 1 94 ? 3.639 -19.578 -19.562 1 95.25 94 GLU A O 1
ATOM 746 N N . ILE A 1 95 ? 1.429 -20 -19.75 1 95.44 95 ILE A N 1
ATOM 747 C CA . ILE A 1 95 ? 1.417 -20.641 -18.438 1 95.44 95 ILE A CA 1
ATOM 748 C C . ILE A 1 95 ? 2.438 -21.781 -18.422 1 95.44 95 ILE A C 1
ATOM 750 O O . ILE A 1 95 ? 2.406 -22.672 -19.281 1 95.44 95 ILE A O 1
ATOM 754 N N . ASN A 1 96 ? 3.336 -21.656 -17.562 1 93.94 96 ASN A N 1
ATOM 755 C CA . ASN A 1 96 ? 4.395 -22.625 -17.312 1 93.94 96 ASN A CA 1
ATOM 756 C C . ASN A 1 96 ? 4.852 -22.594 -15.852 1 93.94 96 ASN A C 1
ATOM 758 O O . ASN A 1 96 ? 5.117 -21.531 -15.305 1 93.94 96 ASN A O 1
ATOM 762 N N . ILE A 1 97 ? 4.926 -23.734 -15.234 1 92 97 ILE A N 1
ATOM 763 C CA . ILE A 1 97 ? 5.371 -23.812 -13.844 1 92 97 ILE A CA 1
ATOM 764 C C . ILE A 1 97 ? 6.875 -24.062 -13.797 1 92 97 ILE A C 1
ATOM 766 O O . ILE A 1 97 ? 7.332 -25.188 -14.031 1 92 97 ILE A O 1
ATOM 770 N N . SER A 1 98 ? 7.602 -23.109 -13.453 1 90.12 98 SER A N 1
ATOM 771 C CA . SER A 1 98 ? 9.055 -23.188 -13.43 1 90.12 98 SER A CA 1
ATOM 772 C C . SER A 1 98 ? 9.555 -23.844 -12.141 1 90.12 98 SER A C 1
ATOM 774 O O . SER A 1 98 ? 10.641 -24.422 -12.109 1 90.12 98 SER A O 1
ATOM 776 N N . PHE A 1 99 ? 8.781 -23.766 -11.078 1 90.62 99 PHE A N 1
ATOM 777 C CA . PHE A 1 99 ? 9.164 -24.312 -9.781 1 90.62 99 PHE A CA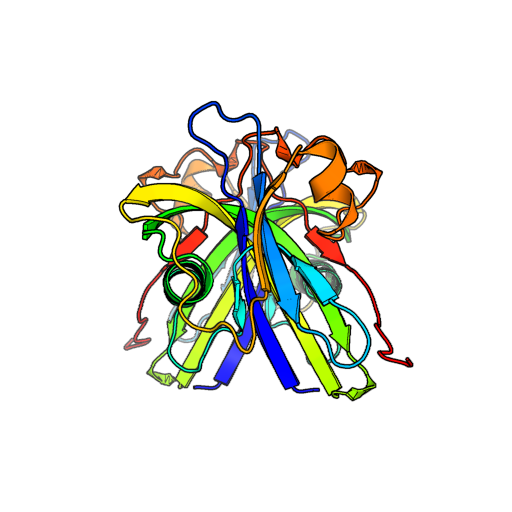 1
ATOM 778 C C . PHE A 1 99 ? 8.125 -25.312 -9.289 1 90.62 99 PHE A C 1
ATOM 780 O O . PHE A 1 99 ? 7.406 -25.047 -8.328 1 90.62 99 PHE A O 1
ATOM 787 N N . PRO A 1 100 ? 8.125 -26.484 -9.797 1 90.81 100 PRO A N 1
ATOM 788 C CA . PRO A 1 100 ? 7.098 -27.484 -9.453 1 90.81 100 PRO A CA 1
ATOM 789 C C . PRO A 1 100 ? 7.195 -27.953 -8 1 90.81 100 PRO A C 1
ATOM 791 O O . PRO A 1 100 ? 6.242 -28.531 -7.473 1 90.81 100 PRO A O 1
ATOM 794 N N . GLU A 1 101 ? 8.375 -27.688 -7.395 1 91.5 101 GLU A N 1
ATOM 795 C CA . GLU A 1 101 ? 8.531 -28.062 -5.992 1 91.5 101 GLU A CA 1
ATOM 796 C C . GLU A 1 101 ? 7.773 -27.109 -5.078 1 91.5 101 GLU A C 1
ATOM 798 O O . GLU A 1 101 ? 7.508 -27.422 -3.918 1 91.5 101 GLU A O 1
ATOM 803 N N . GLU A 1 102 ? 7.398 -25.984 -5.598 1 92.31 102 GLU A N 1
ATOM 804 C CA . GLU A 1 102 ? 6.711 -24.969 -4.797 1 92.31 102 GLU A CA 1
ATOM 805 C C . GLU A 1 102 ? 5.273 -24.766 -5.27 1 92.31 102 GLU A C 1
ATOM 807 O O . GLU A 1 102 ? 4.367 -24.594 -4.453 1 92.31 102 GLU A O 1
ATOM 812 N N . ILE A 1 103 ? 5.109 -24.844 -6.555 1 95.12 103 ILE A N 1
ATOM 813 C CA . ILE A 1 103 ? 3.811 -24.578 -7.164 1 95.12 103 ILE A CA 1
ATOM 814 C C . ILE A 1 103 ? 3.271 -25.859 -7.793 1 95.12 103 ILE A C 1
ATOM 816 O O . ILE A 1 103 ? 3.895 -26.438 -8.695 1 95.12 103 ILE A O 1
ATOM 820 N N . GLU A 1 104 ? 2.131 -26.203 -7.355 1 95 104 GLU A N 1
ATOM 821 C CA . GLU A 1 104 ? 1.507 -27.438 -7.812 1 95 104 GLU A CA 1
ATOM 822 C C . GLU A 1 104 ? 0.658 -27.203 -9.055 1 95 104 GLU A C 1
ATOM 824 O O . GLU A 1 104 ? 0.601 -28.062 -9.945 1 95 104 GLU A O 1
ATOM 829 N N . GLU A 1 105 ? -0.003 -26.094 -9.078 1 95.88 105 GLU A N 1
ATOM 830 C CA . GLU A 1 105 ? -0.951 -25.828 -10.156 1 95.88 105 GLU A CA 1
ATOM 831 C C . GLU A 1 105 ? -1.151 -24.328 -10.359 1 95.88 105 GLU A C 1
ATOM 833 O O . GLU A 1 105 ? -1.004 -23.547 -9.414 1 95.88 105 GLU A O 1
ATOM 838 N N . VAL A 1 106 ? -1.39 -23.938 -11.602 1 97.38 106 VAL A N 1
ATOM 839 C CA . VAL A 1 106 ? -1.852 -22.609 -11.992 1 97.38 106 VAL A CA 1
ATOM 840 C C . VAL A 1 106 ? -3.215 -22.719 -12.672 1 97.38 106 VAL A C 1
ATOM 842 O O . VAL A 1 106 ? -3.371 -23.438 -13.656 1 97.38 106 VAL A O 1
ATOM 845 N N . SER A 1 107 ? -4.191 -22.031 -12.133 1 96.06 107 SER A N 1
ATOM 846 C CA . SER A 1 107 ? -5.535 -22.219 -12.672 1 96.06 107 SER A CA 1
ATOM 847 C C . SER A 1 107 ? -6.312 -20.906 -12.672 1 96.06 107 SER A C 1
ATOM 849 O O . SER A 1 107 ? -6.145 -20.078 -11.773 1 96.06 107 SER A O 1
ATOM 851 N N . TRP A 1 108 ? -7.16 -20.734 -13.664 1 97.06 108 TRP A N 1
ATOM 852 C CA . TRP A 1 108 ? -8.164 -19.672 -13.664 1 97.06 108 TRP A CA 1
ATOM 853 C C . TRP A 1 108 ? -9.391 -20.078 -12.859 1 97.06 108 TRP A C 1
ATOM 855 O O . TRP A 1 108 ? -9.992 -21.125 -13.117 1 97.06 108 TRP A O 1
ATOM 865 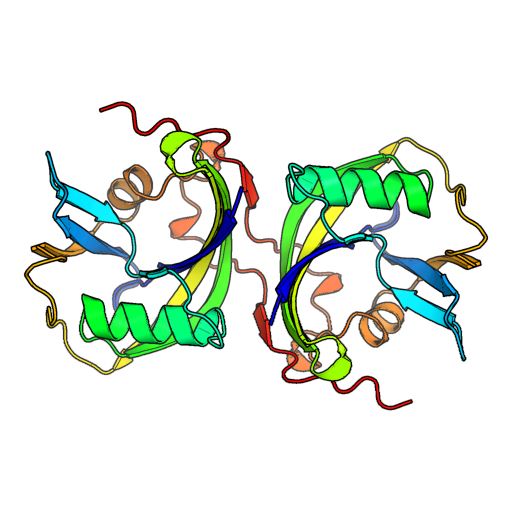N N . MET A 1 109 ? -9.664 -19.25 -11.844 1 96.56 109 MET A N 1
ATOM 866 C CA . MET A 1 109 ? -10.75 -19.578 -10.922 1 96.56 109 MET A CA 1
ATOM 867 C C . MET A 1 109 ? -11.828 -18.516 -10.953 1 96.56 109 MET A C 1
ATOM 869 O O . MET A 1 109 ? -11.531 -17.328 -11.078 1 96.56 109 MET A O 1
ATOM 873 N N . GLU A 1 110 ? -13.078 -18.953 -10.727 1 95.12 110 GLU A N 1
ATOM 874 C CA . GLU A 1 110 ? -14.164 -17.984 -10.586 1 95.12 110 GLU A CA 1
ATOM 875 C C . GLU A 1 110 ? -13.906 -17.047 -9.422 1 95.12 110 GLU A C 1
ATOM 877 O O . GLU A 1 110 ? -13.422 -17.453 -8.367 1 95.12 110 GLU A O 1
ATOM 882 N N . PRO A 1 111 ? -14.273 -15.766 -9.688 1 93.31 111 PRO A N 1
ATOM 883 C CA . PRO A 1 111 ? -13.969 -14.75 -8.672 1 93.31 111 PRO A CA 1
ATOM 884 C C . PRO A 1 111 ? -14.539 -15.109 -7.297 1 93.31 111 PRO A C 1
ATOM 886 O O . PRO A 1 111 ? -13.852 -14.945 -6.285 1 93.31 111 PRO A O 1
ATOM 889 N N . GLN A 1 112 ? -15.734 -15.578 -7.242 1 90.56 112 GLN A N 1
ATOM 890 C CA . GLN A 1 112 ? -16.344 -15.914 -5.961 1 90.56 112 GLN A CA 1
ATOM 891 C C . GLN A 1 112 ? -15.555 -16.984 -5.23 1 90.56 112 GLN A C 1
ATOM 893 O O . GLN A 1 112 ? -15.359 -16.906 -4.016 1 90.56 112 GLN A O 1
ATOM 898 N N . ARG A 1 113 ? -15.125 -17.938 -5.914 1 92.38 113 ARG A N 1
ATOM 899 C CA . ARG A 1 113 ? -14.312 -18.984 -5.332 1 92.38 113 ARG A CA 1
ATOM 900 C C . ARG A 1 113 ? -12.945 -18.453 -4.914 1 92.38 113 ARG A C 1
ATOM 902 O O . ARG A 1 113 ? -12.453 -18.781 -3.832 1 92.38 113 ARG A O 1
ATOM 909 N N . ALA A 1 114 ? -12.32 -17.656 -5.742 1 93.56 114 ALA A N 1
ATOM 910 C CA . ALA A 1 114 ? -11.016 -17.078 -5.461 1 93.56 114 ALA A CA 1
ATOM 911 C C . ALA A 1 114 ? -11.047 -16.234 -4.18 1 93.56 114 ALA A C 1
ATOM 913 O O . ALA A 1 114 ? -10.086 -16.25 -3.4 1 93.56 114 ALA A O 1
ATOM 914 N N . GLU A 1 115 ? -12.094 -15.492 -3.967 1 90.81 115 GLU A N 1
ATOM 915 C CA . GLU A 1 115 ? -12.234 -14.617 -2.809 1 90.81 115 GLU A CA 1
ATOM 916 C C . GLU A 1 115 ? -12.094 -15.398 -1.505 1 90.81 115 GLU A C 1
ATOM 918 O O . GLU A 1 115 ? -11.656 -14.859 -0.492 1 90.81 115 GLU A O 1
ATOM 923 N N . GLU A 1 116 ? -12.414 -16.641 -1.548 1 87.56 116 GLU A N 1
ATOM 924 C CA . GLU A 1 116 ? -12.336 -17.484 -0.36 1 87.56 116 GLU A CA 1
ATOM 925 C C . GLU A 1 116 ? -10.883 -17.703 0.057 1 87.56 116 GLU A C 1
ATOM 927 O O . GLU A 1 116 ? -10.602 -17.969 1.231 1 87.56 116 GLU A O 1
ATOM 932 N N . TYR A 1 117 ? -9.977 -17.547 -0.854 1 88.69 117 TYR A N 1
ATOM 933 C CA . TYR A 1 117 ? -8.578 -17.859 -0.585 1 88.69 117 TYR A CA 1
ATOM 934 C C . TYR A 1 117 ? -7.77 -16.594 -0.34 1 88.69 117 TYR A C 1
ATOM 936 O O . TYR A 1 117 ? -6.68 -16.641 0.24 1 88.69 117 TYR A O 1
ATOM 944 N N . ILE A 1 118 ? -8.133 -15.336 -0.796 1 83.75 118 ILE A N 1
ATOM 945 C CA . ILE A 1 118 ? -7.324 -14.125 -0.755 1 83.75 118 ILE A CA 1
ATOM 946 C C . ILE A 1 118 ? -7.672 -13.32 0.495 1 83.75 118 ILE A C 1
ATOM 948 O O . ILE A 1 118 ? -7.152 -12.219 0.695 1 83.75 118 ILE A O 1
ATOM 952 N N . HIS A 1 119 ? -8.094 -13.734 1.473 1 77.56 119 HIS A N 1
ATOM 953 C CA . HIS A 1 119 ? -8.406 -13.125 2.762 1 77.56 119 HIS A CA 1
ATOM 954 C C . HIS A 1 119 ? -9.031 -11.75 2.582 1 77.56 119 HIS A C 1
ATOM 956 O O . HIS A 1 119 ? -8.531 -10.758 3.117 1 77.56 119 HIS A O 1
ATOM 962 N N . ILE A 1 120 ? -9.953 -11.602 1.85 1 74.88 120 ILE A N 1
ATOM 963 C CA . ILE A 1 120 ? -10.75 -10.391 1.694 1 74.88 120 ILE A CA 1
ATOM 964 C C . ILE A 1 120 ? -11.938 -10.422 2.654 1 74.88 120 ILE A C 1
ATOM 966 O O . ILE A 1 120 ? -12.672 -11.414 2.709 1 74.88 120 ILE A O 1
ATOM 970 N N . PRO A 1 121 ? -12.023 -9.383 3.412 1 76.94 121 PRO A N 1
ATOM 971 C CA . PRO A 1 121 ? -13.203 -9.336 4.281 1 76.94 121 PRO A CA 1
ATOM 972 C C . PRO A 1 121 ? -14.508 -9.508 3.514 1 76.94 121 PRO A C 1
ATOM 974 O O . PRO A 1 121 ? -14.609 -9.109 2.35 1 76.94 121 PRO A O 1
ATOM 977 N N . SER A 1 122 ? -15.398 -10.094 4.211 1 75.75 122 SER A N 1
ATOM 978 C CA . SER A 1 122 ? -16.672 -10.398 3.576 1 75.75 122 SER A CA 1
ATOM 979 C C . SER A 1 122 ? -17.328 -9.148 2.99 1 75.75 122 SER A C 1
ATOM 981 O O . SER A 1 122 ? -17.953 -9.203 1.933 1 75.75 122 SER A O 1
ATOM 983 N N . GLU A 1 123 ? -17.094 -8.023 3.723 1 76.69 123 GLU A N 1
ATOM 984 C CA . GLU A 1 123 ? -17.719 -6.773 3.303 1 76.69 123 GLU A CA 1
ATOM 985 C C . GLU A 1 123 ? -17.109 -6.266 1.996 1 76.69 123 GLU A C 1
ATOM 987 O O . GLU A 1 123 ? -17.688 -5.391 1.339 1 76.69 123 GLU A O 1
ATOM 992 N N . LEU A 1 124 ? -16.047 -6.887 1.668 1 75.44 124 LEU A N 1
ATOM 993 C CA . LEU A 1 124 ? -15.367 -6.434 0.463 1 75.44 124 LEU A CA 1
ATOM 994 C C . LEU A 1 124 ? -15.523 -7.449 -0.665 1 75.44 124 LEU A C 1
ATOM 996 O O . LEU A 1 124 ? -14.977 -7.258 -1.755 1 75.44 124 LEU A O 1
ATOM 1000 N N . LYS A 1 125 ? -16.234 -8.438 -0.284 1 76.06 125 LYS A N 1
ATOM 1001 C CA . LYS A 1 125 ? -16.484 -9.414 -1.335 1 76.06 125 LYS A CA 1
ATOM 1002 C C . LYS A 1 125 ? -17.188 -8.773 -2.527 1 76.06 125 LYS A C 1
ATOM 1004 O O . LYS A 1 125 ? -18.078 -7.926 -2.354 1 76.06 125 LYS A O 1
ATOM 1009 N N . GLY A 1 126 ? -16.875 -9.094 -3.707 1 79.25 126 GLY A N 1
ATOM 1010 C CA . GLY A 1 126 ? -17.422 -8.5 -4.918 1 79.25 126 GLY A CA 1
ATOM 1011 C C . GLY A 1 126 ? -16.516 -7.438 -5.52 1 79.25 126 GLY A C 1
ATOM 1012 O O . GLY A 1 126 ? -16.703 -7.023 -6.664 1 79.25 126 GLY A O 1
ATOM 1013 N N . LEU A 1 127 ? -15.492 -7.156 -4.652 1 76 127 LEU A N 1
ATOM 1014 C CA . LEU A 1 127 ? -14.617 -6.074 -5.094 1 76 127 LEU A CA 1
ATOM 1015 C C . LEU A 1 127 ? -13.656 -6.559 -6.176 1 76 127 LEU A C 1
ATOM 1017 O O . LEU A 1 127 ? -13.164 -5.762 -6.973 1 76 127 LEU A O 1
ATOM 1021 N N . ILE A 1 128 ? -13.461 -7.816 -6.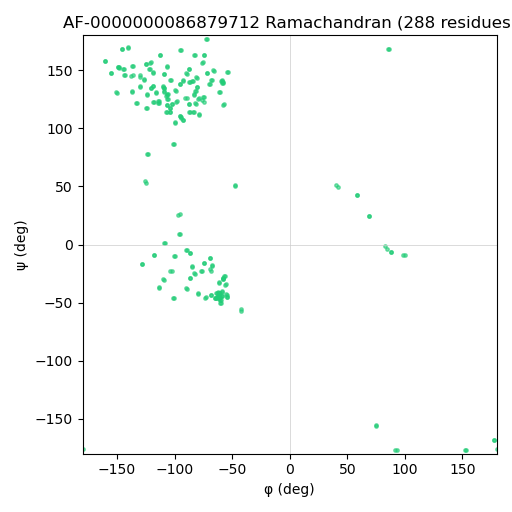16 1 80.69 128 ILE A N 1
ATOM 1022 C CA . ILE A 1 128 ? -12.484 -8.359 -7.094 1 80.69 128 ILE A CA 1
ATOM 1023 C C . ILE A 1 128 ? -12.883 -8.008 -8.523 1 80.69 128 ILE A C 1
ATOM 1025 O O . ILE A 1 128 ? -12.016 -7.754 -9.367 1 80.69 128 ILE A O 1
ATOM 1029 N N . ILE A 1 129 ? -14.156 -7.871 -8.688 1 77.06 129 ILE A N 1
ATOM 1030 C CA . ILE A 1 129 ? -14.633 -7.566 -10.031 1 77.06 129 ILE A CA 1
ATOM 1031 C C . ILE A 1 129 ? -14.562 -6.062 -10.281 1 77.06 129 ILE A C 1
ATOM 1033 O O . ILE A 1 129 ? -14.5 -5.613 -11.43 1 77.06 129 ILE A O 1
ATOM 1037 N N . GLY A 1 130 ? -14.492 -5.344 -9.156 1 70.94 130 GLY A N 1
ATOM 1038 C CA . GLY A 1 130 ? -14.367 -3.902 -9.305 1 70.94 130 GLY A CA 1
ATOM 1039 C C . GLY A 1 130 ? -13 -3.465 -9.797 1 70.94 130 GLY A C 1
ATOM 1040 O O . GLY A 1 130 ? -12.016 -4.176 -9.609 1 70.94 130 GLY A O 1
ATOM 1041 N N . LYS A 1 131 ? -13.055 -2.42 -10.531 1 67.19 131 LYS A N 1
ATOM 1042 C CA . LYS A 1 131 ? -11.836 -1.998 -11.227 1 67.19 131 LYS A CA 1
ATOM 1043 C C . LYS A 1 131 ? -11.094 -0.931 -10.43 1 67.19 131 LYS A C 1
ATOM 1045 O O . LYS A 1 131 ? -10.016 -0.484 -10.836 1 67.19 131 LYS A O 1
ATOM 1050 N N . SER A 1 132 ? -11.484 -0.7 -9.273 1 79.44 132 SER A N 1
ATOM 1051 C CA . SER A 1 132 ? -10.852 0.409 -8.57 1 79.44 132 SER A CA 1
ATOM 1052 C C . SER A 1 132 ? -9.516 -0.008 -7.969 1 79.44 132 SER A C 1
ATOM 1054 O O . SER A 1 132 ? -9.367 -1.133 -7.488 1 79.44 132 SER A O 1
ATOM 1056 N N . SER A 1 133 ? -8.531 0.805 -8.203 1 85.62 133 SER A N 1
ATOM 1057 C CA . SER A 1 133 ? -7.188 0.62 -7.66 1 85.62 133 SER A CA 1
ATOM 1058 C C . SER A 1 133 ? -6.605 1.939 -7.164 1 85.62 133 SER A C 1
ATOM 1060 O O . SER A 1 133 ? -6.992 3.012 -7.637 1 85.62 133 SER A O 1
ATOM 1062 N N . ALA A 1 134 ? -5.883 1.847 -6.156 1 90.75 134 ALA A N 1
ATOM 1063 C CA . ALA A 1 134 ? -5.082 3 -5.758 1 90.75 134 ALA A CA 1
ATOM 1064 C C . ALA A 1 134 ? -3.803 3.092 -6.582 1 90.75 134 ALA A C 1
ATOM 1066 O O . ALA A 1 134 ? -3.178 2.072 -6.887 1 90.75 134 ALA A O 1
ATOM 1067 N N . PRO A 1 135 ? -3.367 4.281 -6.914 1 89.12 135 PRO A N 1
ATOM 1068 C CA . PRO A 1 135 ? -2.137 4.395 -7.699 1 89.12 135 PRO A CA 1
ATOM 1069 C C . PRO A 1 135 ? -0.897 3.965 -6.914 1 89.12 135 PRO A C 1
ATOM 1071 O O . PRO A 1 135 ? -0.828 4.168 -5.699 1 89.12 135 PRO A O 1
ATOM 1074 N N . TYR A 1 136 ? -0.008 3.326 -7.559 1 91.56 136 TYR A N 1
ATOM 1075 C CA . TYR A 1 136 ? 1.348 3.037 -7.105 1 91.56 136 TYR A CA 1
ATOM 1076 C C . TYR A 1 136 ? 2.365 3.896 -7.844 1 91.56 136 TYR A C 1
ATOM 1078 O O . TYR A 1 136 ? 2.414 3.891 -9.078 1 91.56 136 TYR A O 1
ATOM 1086 N N . VAL A 1 137 ? 3.182 4.625 -7.09 1 89.56 137 VAL A N 1
ATOM 1087 C CA . VAL A 1 137 ? 4.125 5.559 -7.695 1 89.56 137 VAL A CA 1
ATOM 1088 C C . VAL A 1 137 ? 5.543 5.234 -7.227 1 89.56 137 VAL A C 1
ATOM 1090 O O . VAL A 1 137 ? 5.836 5.289 -6.031 1 89.56 137 VAL A O 1
ATOM 1093 N N . LEU A 1 138 ? 6.398 4.879 -8.141 1 90.38 138 LEU A N 1
ATOM 1094 C CA . LEU A 1 138 ? 7.816 4.754 -7.832 1 90.38 138 LEU A CA 1
ATOM 1095 C C . LEU A 1 138 ? 8.531 6.09 -7.988 1 90.38 138 LEU A C 1
ATOM 1097 O O . LEU A 1 138 ? 8.664 6.605 -9.102 1 90.38 138 LEU A O 1
ATOM 1101 N N . ARG A 1 139 ? 9 6.602 -6.922 1 87.5 139 ARG A N 1
ATOM 1102 C CA . ARG A 1 139 ? 9.664 7.902 -6.918 1 87.5 139 ARG A CA 1
ATOM 1103 C C . ARG A 1 139 ? 11.148 7.762 -7.234 1 87.5 139 ARG A C 1
ATOM 1105 O O . ARG A 1 139 ? 11.836 8.758 -7.461 1 87.5 139 ARG A O 1
ATOM 1112 N N . GLY A 1 140 ? 11.555 6.551 -7.297 1 86.44 140 GLY A N 1
ATOM 1113 C CA . GLY A 1 140 ? 12.938 6.277 -7.648 1 86.44 140 GLY A CA 1
ATOM 1114 C C . GLY A 1 140 ? 13.906 6.566 -6.52 1 86.44 140 GLY A C 1
ATOM 1115 O O . GLY A 1 140 ? 13.594 6.332 -5.348 1 86.44 140 GLY A O 1
ATOM 1116 N N . THR A 1 141 ? 15.203 6.836 -6.922 1 82.31 141 THR A N 1
ATOM 1117 C CA . THR A 1 141 ? 16.266 7.113 -5.969 1 82.31 141 THR A CA 1
ATOM 1118 C C . THR A 1 141 ? 16.328 8.602 -5.629 1 82.31 141 THR A C 1
ATOM 1120 O O . THR A 1 141 ? 16.375 9.445 -6.527 1 82.31 141 THR A O 1
ATOM 1123 N N . ILE A 1 142 ? 16.172 8.977 -4.395 1 82.25 142 ILE A N 1
ATOM 1124 C CA . ILE A 1 142 ? 16.203 10.359 -3.93 1 82.25 142 ILE A CA 1
ATOM 1125 C C . ILE A 1 142 ? 17.5 10.625 -3.188 1 82.25 142 ILE A C 1
ATOM 1127 O O . ILE A 1 142 ? 17.875 9.891 -2.271 1 82.25 142 ILE A O 1
ATOM 1131 N N . ASN A 1 143 ? 18.297 11.578 -3.684 1 75.06 143 ASN A N 1
ATOM 1132 C CA . ASN A 1 143 ? 19.562 11.984 -3.07 1 75.06 143 ASN A CA 1
ATOM 1133 C C . ASN A 1 143 ? 19.406 13.281 -2.275 1 75.06 143 ASN A C 1
ATOM 1135 O O . ASN A 1 143 ? 18.781 14.234 -2.746 1 75.06 143 ASN A O 1
ATOM 1139 N N . HIS A 1 144 ? 19.016 13.336 -1.029 1 61.47 144 HIS A N 1
ATOM 1140 C CA . HIS A 1 144 ? 18.953 14.609 -0.318 1 61.47 144 HIS A CA 1
ATOM 1141 C C . HIS A 1 144 ? 20.234 15.406 -0.518 1 61.47 144 HIS A C 1
ATOM 1143 O O . HIS A 1 144 ? 21.297 15.055 0.021 1 61.47 144 HIS A O 1
ATOM 1149 N N . ASN A 1 145 ? 20.781 15.656 -1.665 1 40.81 145 ASN A N 1
ATOM 1150 C CA . ASN A 1 145 ? 21.922 16.562 -1.674 1 40.81 145 ASN A CA 1
ATOM 1151 C C . ASN A 1 145 ? 21.703 17.766 -0.758 1 40.81 145 ASN A C 1
ATOM 1153 O O . ASN A 1 145 ? 22.641 18.25 -0.134 1 40.81 145 ASN A O 1
ATOM 1157 N N . SER A 1 146 ? 20.562 18.609 -0.911 1 33.5 146 SER A N 1
ATOM 1158 C CA . SER A 1 146 ? 20.891 19.969 -0.489 1 33.5 146 SER A CA 1
ATOM 1159 C C . SER A 1 146 ? 20.969 20.078 1.03 1 33.5 146 SER A C 1
ATOM 1161 O O . SER A 1 146 ? 20.266 19.359 1.744 1 33.5 146 SER A O 1
ATOM 1163 N N . MET B 1 1 ? 20.078 -1.477 2.867 1 82.44 1 MET B N 1
ATOM 1164 C CA . MET B 1 1 ? 19.172 -0.357 3.119 1 82.44 1 MET B CA 1
ATOM 1165 C C . MET B 1 1 ? 18.078 -0.751 4.105 1 82.44 1 MET B C 1
ATOM 1167 O O . MET B 1 1 ? 17.562 -1.865 4.051 1 82.44 1 MET B O 1
ATOM 1171 N N . LYS B 1 2 ? 17.812 0.189 5.027 1 88.38 2 LYS B N 1
ATOM 1172 C CA . LYS B 1 2 ? 16.781 -0.054 6.023 1 88.38 2 LYS B CA 1
ATOM 1173 C C . LYS B 1 2 ? 15.391 0.207 5.449 1 88.38 2 LYS B C 1
ATOM 1175 O O . LYS B 1 2 ? 15.18 1.185 4.727 1 88.38 2 LYS B O 1
ATOM 1180 N N . ARG B 1 3 ? 14.477 -0.657 5.707 1 90.38 3 ARG B N 1
ATOM 1181 C CA . ARG B 1 3 ? 13.094 -0.49 5.27 1 90.38 3 ARG B CA 1
ATOM 1182 C C . ARG B 1 3 ? 12.32 0.398 6.238 1 90.38 3 ARG B C 1
ATOM 1184 O O . ARG B 1 3 ? 12.336 0.169 7.449 1 90.38 3 ARG B O 1
ATOM 1191 N N . VAL B 1 4 ? 11.648 1.442 5.699 1 93.75 4 VAL B N 1
ATOM 1192 C CA . VAL B 1 4 ? 10.914 2.402 6.512 1 93.75 4 VAL B CA 1
ATOM 1193 C C . VAL B 1 4 ? 9.5 2.576 5.949 1 93.75 4 VAL B C 1
ATOM 1195 O O . VAL B 1 4 ? 9.32 2.672 4.734 1 93.75 4 VAL B O 1
ATOM 1198 N N . ASP B 1 5 ? 8.492 2.596 6.781 1 96.25 5 ASP B N 1
ATOM 1199 C CA . ASP B 1 5 ? 7.113 2.887 6.406 1 96.25 5 ASP B CA 1
ATOM 1200 C C . ASP B 1 5 ? 6.699 4.281 6.867 1 96.25 5 ASP B C 1
ATOM 1202 O O . ASP B 1 5 ? 6.945 4.66 8.016 1 96.25 5 ASP B O 1
ATOM 1206 N N . VAL B 1 6 ? 6.168 5.02 5.961 1 97.12 6 VAL B N 1
ATOM 1207 C CA . VAL B 1 6 ? 5.574 6.316 6.281 1 97.12 6 VAL B CA 1
ATOM 1208 C C . VAL B 1 6 ? 4.078 6.285 5.984 1 97.12 6 VAL B C 1
ATOM 1210 O O . VAL B 1 6 ? 3.656 5.82 4.922 1 97.12 6 VAL B O 1
ATOM 1213 N N . ALA B 1 7 ? 3.268 6.695 6.898 1 98.12 7 ALA B N 1
ATOM 1214 C CA . ALA B 1 7 ? 1.817 6.738 6.738 1 98.12 7 ALA B CA 1
ATOM 1215 C C . ALA B 1 7 ? 1.309 8.18 6.734 1 98.12 7 ALA B C 1
ATOM 1217 O O . ALA B 1 7 ? 1.531 8.922 7.688 1 98.12 7 ALA B O 1
ATOM 1218 N N . TYR B 1 8 ? 0.651 8.523 5.664 1 97.69 8 TYR B N 1
ATOM 1219 C CA . TYR B 1 8 ? 0.019 9.828 5.5 1 97.69 8 TYR B CA 1
ATOM 1220 C C . TYR B 1 8 ? -1.499 9.703 5.477 1 97.69 8 TYR B C 1
ATOM 1222 O O . TYR B 1 8 ? -2.031 8.617 5.242 1 97.69 8 TYR B O 1
ATOM 1230 N N . VAL B 1 9 ? -2.162 10.82 5.684 1 97.69 9 VAL B N 1
ATOM 1231 C CA . VAL B 1 9 ? -3.619 10.82 5.613 1 97.69 9 VAL B CA 1
ATOM 1232 C C . VAL B 1 9 ? -4.098 12.008 4.773 1 97.69 9 VAL B C 1
ATOM 1234 O O . VAL B 1 9 ? -3.76 13.156 5.066 1 97.69 9 VAL B O 1
ATOM 1237 N N . LEU B 1 10 ? -4.812 11.703 3.75 1 96.25 10 LEU B N 1
ATOM 1238 C CA . LEU B 1 10 ? -5.512 12.703 2.951 1 96.25 10 LEU B CA 1
ATOM 1239 C C . LEU B 1 10 ? -6.848 13.07 3.584 1 96.25 10 LEU B C 1
ATOM 1241 O O . LEU B 1 10 ? -7.75 12.234 3.67 1 96.25 10 LEU B O 1
ATOM 1245 N N . LEU B 1 11 ? -6.996 14.273 4.031 1 96.44 11 LEU B N 1
ATOM 1246 C CA . LEU B 1 11 ? -8.203 14.766 4.688 1 96.44 11 LEU B CA 1
ATOM 1247 C C . LEU B 1 11 ? -8.797 15.945 3.922 1 96.44 11 LEU B C 1
ATOM 1249 O O . LEU B 1 11 ? -8.078 16.875 3.553 1 96.44 11 LEU B O 1
ATOM 1253 N N . PHE B 1 12 ? -10.055 15.875 3.77 1 93.5 12 PHE B N 1
ATOM 1254 C CA . PHE B 1 12 ? -10.781 16.984 3.172 1 93.5 12 PHE B CA 1
ATOM 1255 C C . PHE B 1 12 ? -11.578 17.75 4.227 1 93.5 12 PHE B C 1
ATOM 1257 O O . PHE B 1 12 ? -11.953 17.172 5.254 1 93.5 12 PHE B O 1
ATOM 1264 N N . ASP B 1 13 ? -11.773 19.016 3.918 1 93.44 13 ASP B N 1
ATOM 1265 C CA . ASP B 1 13 ? -12.609 19.781 4.828 1 93.44 13 ASP B CA 1
ATOM 1266 C C . ASP B 1 13 ? -14.078 19.375 4.703 1 93.44 13 ASP B C 1
ATOM 1268 O O . ASP B 1 13 ? -14.422 18.5 3.908 1 93.44 13 ASP B O 1
ATOM 1272 N N . GLU B 1 14 ? -14.883 19.984 5.539 1 90.5 14 GLU B N 1
ATOM 1273 C CA . GLU B 1 14 ? -16.281 19.609 5.625 1 90.5 14 GLU B CA 1
ATOM 1274 C C . GLU B 1 14 ? -16.984 19.75 4.277 1 90.5 14 GLU B C 1
ATOM 1276 O O . GLU B 1 14 ? -17.906 19 3.959 1 90.5 14 GLU B O 1
ATOM 1281 N N . GLN B 1 15 ? -16.516 20.656 3.484 1 91.06 15 GLN B N 1
ATOM 1282 C CA . GLN B 1 15 ? -17.125 20.922 2.186 1 91.06 15 GLN B CA 1
ATOM 1283 C C . GLN B 1 15 ? -16.5 20.047 1.102 1 91.06 15 GLN B C 1
ATOM 1285 O O . GLN B 1 15 ? -16.969 20.047 -0.043 1 91.06 15 GLN B O 1
ATOM 1290 N N . GLY B 1 16 ? -15.477 19.281 1.464 1 89.06 16 GLY B N 1
ATOM 1291 C CA . GLY B 1 16 ? -14.812 18.422 0.491 1 89.06 16 GLY B CA 1
ATOM 1292 C C . GLY B 1 16 ? -14.039 19.203 -0.554 1 89.06 16 GLY B C 1
ATOM 1293 O O . GLY B 1 16 ? -13.805 18.719 -1.658 1 89.06 16 GLY B O 1
ATOM 1294 N N . LYS B 1 17 ? -13.633 20.422 -0.226 1 91.19 17 LYS B N 1
ATOM 1295 C CA . LYS B 1 17 ? -13.055 21.297 -1.241 1 91.19 17 LYS B CA 1
ATOM 1296 C C . LYS B 1 17 ? -11.555 21.484 -1.01 1 91.19 17 LYS B C 1
ATOM 1298 O O . LYS B 1 17 ? -10.805 21.734 -1.955 1 91.19 17 LYS B O 1
ATOM 1303 N N . ASN B 1 18 ? -11.195 21.422 0.216 1 95.44 18 ASN B N 1
ATOM 1304 C CA . ASN B 1 18 ? -9.797 21.688 0.536 1 95.44 18 ASN B CA 1
ATOM 1305 C C . ASN B 1 18 ? -9.148 20.484 1.235 1 95.44 18 ASN B C 1
ATOM 1307 O O . ASN B 1 18 ? -9.836 19.703 1.884 1 95.44 18 ASN B O 1
ATOM 1311 N N . VAL B 1 19 ? -7.812 20.422 1.129 1 96.38 19 VAL B N 1
ATOM 1312 C CA . VAL B 1 19 ? -7.016 19.344 1.698 1 96.38 19 VAL B CA 1
ATOM 1313 C C . VAL B 1 19 ? -6.211 19.859 2.887 1 96.38 19 VAL B C 1
ATOM 1315 O O . VAL B 1 19 ? -5.621 20.938 2.82 1 96.38 19 VAL B O 1
ATOM 1318 N N . LEU B 1 20 ? -6.203 19.125 3.938 1 97.62 20 LEU B N 1
ATOM 1319 C CA . LEU B 1 20 ? -5.418 19.531 5.102 1 97.62 20 LEU B CA 1
ATOM 1320 C C . LEU B 1 20 ? -3.934 19.266 4.871 1 97.62 20 LEU B C 1
ATOM 1322 O O . LEU B 1 20 ? -3.541 18.141 4.555 1 97.62 20 LEU B O 1
ATOM 1326 N N . MET B 1 21 ? -3.129 20.25 4.992 1 97.81 21 MET B N 1
ATOM 1327 C CA . MET B 1 21 ? -1.679 20.172 4.844 1 97.81 21 MET B CA 1
ATOM 1328 C C . MET B 1 21 ? -0.972 20.641 6.109 1 97.81 21 MET B C 1
ATOM 1330 O O . MET B 1 21 ? -1.518 21.453 6.867 1 97.81 21 MET B O 1
ATOM 1334 N N . VAL B 1 22 ? 0.181 20.109 6.336 1 97.62 22 VAL B N 1
ATOM 1335 C CA . VAL B 1 22 ? 1.021 20.562 7.434 1 97.62 22 VAL B CA 1
ATOM 1336 C C . VAL B 1 22 ? 2.344 21.094 6.887 1 97.62 22 VAL B C 1
ATOM 1338 O O . VAL B 1 22 ? 2.906 20.531 5.949 1 97.62 22 VAL B O 1
ATOM 1341 N N . LYS B 1 23 ? 2.734 22.172 7.414 1 97 23 LYS B N 1
ATOM 1342 C CA . LYS B 1 23 ? 4.023 22.75 7.055 1 97 23 LYS B CA 1
ATOM 1343 C C . LYS B 1 23 ? 5.113 22.328 8.039 1 97 23 LYS B C 1
ATOM 1345 O O . LYS B 1 23 ? 5.105 22.75 9.195 1 97 23 LYS B O 1
ATOM 1350 N N . ASN B 1 24 ? 6.039 21.516 7.609 1 95.25 24 ASN B N 1
ATOM 1351 C CA . ASN B 1 24 ? 7.129 21.016 8.438 1 95.25 24 ASN B CA 1
ATOM 1352 C C . ASN B 1 24 ? 8.297 22 8.484 1 95.25 24 ASN B C 1
ATOM 1354 O O . ASN B 1 24 ? 8.648 22.594 7.461 1 95.25 24 ASN B O 1
ATOM 1358 N N . LYS B 1 25 ? 8.844 22.094 9.633 1 92.94 25 LYS B N 1
ATOM 1359 C CA . LYS B 1 25 ? 10.055 22.906 9.742 1 92.94 25 LYS B CA 1
ATOM 1360 C C . LYS B 1 25 ? 11.273 22.141 9.234 1 92.94 25 LYS B C 1
ATOM 1362 O O . LYS B 1 25 ? 11.594 21.062 9.742 1 92.94 25 LYS B O 1
ATOM 1367 N N . GLY B 1 26 ? 11.836 22.594 8.125 1 86.44 26 GLY B N 1
ATOM 1368 C CA . GLY B 1 26 ? 13.039 21.969 7.602 1 86.44 26 GLY B CA 1
ATOM 1369 C C . GLY B 1 26 ? 14.312 22.672 8.047 1 86.44 26 GLY B C 1
ATOM 1370 O O . GLY B 1 26 ? 14.258 23.719 8.68 1 86.44 26 GLY B O 1
ATOM 1371 N N . VAL B 1 27 ? 15.508 22.016 7.832 1 82.38 27 VAL B N 1
ATOM 1372 C CA . VAL B 1 27 ? 16.797 22.578 8.203 1 82.38 27 VAL B CA 1
ATOM 1373 C C . VAL B 1 27 ? 17.047 23.875 7.426 1 82.38 27 VAL B C 1
ATOM 1375 O O . VAL B 1 27 ? 17.406 24.891 8.008 1 82.38 27 VAL B O 1
ATOM 1378 N N . LYS B 1 28 ? 16.75 23.875 6.141 1 85.12 28 LYS B N 1
ATOM 1379 C CA . LYS B 1 28 ? 17 25.047 5.297 1 85.12 28 LYS B CA 1
ATOM 1380 C C . LYS B 1 28 ? 15.711 25.828 5.055 1 85.12 28 LYS B C 1
ATOM 1382 O O . LYS B 1 28 ? 15.688 27.047 5.164 1 85.12 28 LYS B O 1
ATOM 1387 N N . SER B 1 29 ? 14.648 25.031 4.719 1 89.56 29 SER B N 1
ATOM 1388 C CA . SER B 1 29 ? 13.352 25.641 4.453 1 89.56 29 SER B CA 1
ATOM 1389 C C . SER B 1 29 ? 12.211 24.719 4.863 1 89.56 29 SER B C 1
ATOM 1391 O O . SER B 1 29 ? 12.359 23.5 4.863 1 89.56 29 SER B O 1
ATOM 1393 N N . SER B 1 30 ? 11.172 25.406 5.18 1 92.5 30 SER B N 1
ATOM 1394 C CA . SER B 1 30 ? 9.977 24.625 5.504 1 92.5 30 SER B CA 1
ATOM 1395 C C . SER B 1 30 ? 9.328 24.062 4.246 1 92.5 30 SER B C 1
ATOM 1397 O O . SER B 1 30 ? 9.562 24.562 3.143 1 92.5 30 SER B O 1
ATOM 1399 N N . TYR B 1 31 ? 8.57 23 4.402 1 92.75 31 TYR B N 1
ATOM 1400 C CA . TYR B 1 31 ? 7.902 22.375 3.273 1 92.75 31 TYR B CA 1
ATOM 1401 C C . TYR B 1 31 ? 6.586 21.734 3.703 1 92.75 31 TYR B C 1
ATOM 1403 O O . TYR B 1 31 ? 6.441 21.312 4.852 1 92.75 31 TYR B O 1
ATOM 1411 N N . TYR B 1 32 ? 5.668 21.641 2.75 1 95.62 32 TYR B N 1
ATOM 1412 C CA . TYR B 1 32 ? 4.348 21.094 3.035 1 95.62 32 TYR B CA 1
ATOM 1413 C C . TYR B 1 32 ? 4.297 19.594 2.748 1 95.62 32 TYR B C 1
ATOM 1415 O O . TYR B 1 32 ? 4.871 19.125 1.763 1 95.62 32 TYR B O 1
ATOM 1423 N N . THR B 1 33 ? 3.592 18.906 3.609 1 96.06 33 THR B N 1
ATOM 1424 C CA . THR B 1 33 ? 3.207 17.516 3.387 1 96.06 33 THR B CA 1
ATOM 1425 C C . THR B 1 33 ? 1.785 17.266 3.881 1 96.06 33 THR B C 1
ATOM 1427 O O . THR B 1 33 ? 1.174 18.125 4.504 1 96.06 33 THR B O 1
ATOM 1430 N N . LEU B 1 34 ? 1.28 16.141 3.545 1 97.31 34 LEU B N 1
ATOM 1431 C CA . LEU B 1 34 ? 0.109 15.641 4.262 1 97.31 34 LEU B CA 1
ATOM 1432 C C . LEU B 1 34 ? 0.456 15.32 5.711 1 97.31 34 LEU B C 1
ATOM 1434 O O . LEU B 1 34 ? 1.612 15.031 6.027 1 97.31 34 LEU B O 1
ATOM 1438 N N . PRO B 1 35 ? -0.549 15.477 6.578 1 97.81 35 PRO B N 1
ATOM 1439 C CA . PRO B 1 35 ? -0.252 14.977 7.922 1 97.81 35 PRO B CA 1
ATOM 1440 C C . PRO B 1 35 ? 0.115 13.492 7.934 1 97.81 35 PRO B C 1
ATOM 1442 O O . PRO B 1 35 ? -0.496 12.703 7.215 1 97.81 35 PRO B O 1
ATOM 1445 N N . GLY B 1 36 ? 1.054 13.094 8.672 1 97.56 36 GLY B N 1
ATOM 1446 C CA . GLY B 1 36 ? 1.552 11.727 8.75 1 97.56 36 GLY B CA 1
ATOM 1447 C C . GLY B 1 36 ? 3.008 11.648 9.164 1 97.56 36 GLY B C 1
ATOM 1448 O O . GLY B 1 36 ? 3.625 12.664 9.484 1 97.56 36 GLY B O 1
ATOM 1449 N N . GLY B 1 37 ? 3.557 10.438 9.188 1 96.81 37 GLY B N 1
ATOM 1450 C CA . GLY B 1 37 ? 4.938 10.234 9.586 1 96.81 37 GLY B CA 1
ATOM 1451 C C . GLY B 1 37 ? 5.348 8.773 9.609 1 96.81 37 GLY B C 1
ATOM 1452 O O . GLY B 1 37 ? 4.652 7.922 9.062 1 96.81 37 GLY B O 1
ATOM 1453 N N . THR B 1 38 ? 6.469 8.562 10.188 1 96.88 38 THR B N 1
ATOM 1454 C CA . THR B 1 38 ? 7.059 7.234 10.211 1 96.88 38 THR B CA 1
ATOM 1455 C C . THR B 1 38 ? 6.258 6.301 11.109 1 96.88 38 THR B C 1
ATOM 1457 O O . THR B 1 38 ? 5.82 6.699 12.195 1 96.88 38 THR B O 1
ATOM 1460 N N . VAL B 1 39 ? 6.07 5.098 10.672 1 97 39 VAL B N 1
ATOM 1461 C CA . VAL B 1 39 ? 5.434 4.055 11.469 1 97 39 VAL B CA 1
ATOM 1462 C C . VAL B 1 39 ? 6.441 3.475 12.461 1 97 39 VAL B C 1
ATOM 1464 O O . VAL B 1 39 ? 7.527 3.041 12.07 1 97 39 VAL B O 1
ATOM 1467 N N . GLU B 1 40 ? 6.141 3.455 13.75 1 95.06 40 GLU B N 1
ATOM 1468 C CA . GLU B 1 40 ? 7.031 2.934 14.773 1 95.06 40 GLU B CA 1
ATOM 1469 C C . GLU B 1 40 ? 6.934 1.413 14.875 1 95.06 40 GLU B C 1
ATOM 1471 O O . GLU B 1 40 ? 5.961 0.818 14.406 1 95.06 40 GLU B O 1
ATOM 1476 N N . ARG B 1 41 ? 7.938 0.856 15.508 1 90.5 41 ARG B N 1
ATOM 1477 C CA . ARG B 1 41 ? 7.949 -0.591 15.695 1 90.5 41 ARG B CA 1
ATOM 1478 C C . ARG B 1 41 ? 6.742 -1.046 16.516 1 90.5 41 ARG B C 1
ATOM 1480 O O . ARG B 1 41 ? 6.43 -0.455 17.547 1 90.5 41 ARG B O 1
ATOM 1487 N N . GLY B 1 42 ? 6.059 -2.07 16 1 89.12 42 GLY B N 1
ATOM 1488 C CA . GLY B 1 42 ? 4.93 -2.633 16.719 1 89.12 42 GLY B CA 1
ATOM 1489 C C . GLY B 1 42 ? 3.617 -1.94 16.406 1 89.12 42 GLY B C 1
ATOM 1490 O O . GLY B 1 42 ? 2.555 -2.385 16.844 1 89.12 42 GLY B O 1
ATOM 1491 N N . GLU B 1 43 ? 3.654 -0.913 15.695 1 94.44 43 GLU B N 1
ATOM 1492 C CA . GLU B 1 43 ? 2.482 -0.143 15.281 1 94.44 43 GLU B CA 1
ATOM 1493 C C . GLU B 1 43 ? 1.995 -0.569 13.906 1 94.44 43 GLU B C 1
ATOM 1495 O O . GLU B 1 43 ? 2.801 -0.85 13.016 1 94.44 43 GLU B O 1
ATOM 1500 N N . THR B 1 44 ? 0.654 -0.669 13.781 1 96.5 44 THR B N 1
ATOM 1501 C CA . THR B 1 44 ? 0.118 -0.872 12.438 1 96.5 44 THR B CA 1
ATOM 1502 C C . THR B 1 44 ? 0.189 0.419 11.633 1 96.5 44 THR B C 1
ATOM 1504 O O . THR B 1 44 ? 0.363 1.502 12.195 1 96.5 44 THR B O 1
ATOM 1507 N N . LEU B 1 45 ? 0.065 0.3 10.328 1 97.81 45 LEU B N 1
ATOM 1508 C CA . LEU B 1 45 ? 0.004 1.468 9.453 1 97.81 45 LEU B CA 1
ATOM 1509 C C . LEU B 1 45 ? -1.108 2.416 9.891 1 97.81 45 LEU B C 1
ATOM 1511 O O . LEU B 1 45 ? -0.898 3.627 9.977 1 97.81 45 LEU B O 1
ATOM 1515 N N . GLU B 1 46 ? -2.252 1.842 10.172 1 97.62 46 GLU B N 1
ATOM 1516 C CA . GLU B 1 46 ? -3.422 2.621 10.562 1 97.62 46 GLU B CA 1
ATOM 1517 C C . GLU B 1 46 ? -3.184 3.348 11.883 1 97.62 46 GLU B C 1
ATOM 1519 O O . GLU B 1 46 ? -3.479 4.539 12.008 1 97.62 46 GLU B O 1
ATOM 1524 N N . GLU B 1 47 ? -2.639 2.641 12.852 1 97.56 47 GLU B N 1
ATOM 1525 C CA . GLU B 1 47 ? -2.342 3.238 14.156 1 97.56 47 GLU B CA 1
ATOM 1526 C C . GLU B 1 47 ? -1.381 4.418 14.016 1 97.56 47 GLU B C 1
ATOM 1528 O O . GLU B 1 47 ? -1.572 5.457 14.641 1 97.56 47 GLU B O 1
ATOM 1533 N N . ALA B 1 48 ? -0.366 4.223 13.227 1 98.06 48 ALA B N 1
ATOM 1534 C CA . ALA B 1 48 ? 0.622 5.273 13.008 1 98.06 48 ALA B CA 1
ATOM 1535 C C . ALA B 1 48 ? -0.017 6.504 12.367 1 98.06 48 ALA B C 1
ATOM 1537 O O . ALA B 1 48 ? 0.208 7.633 12.805 1 98.06 48 ALA B O 1
ATOM 1538 N N . ALA B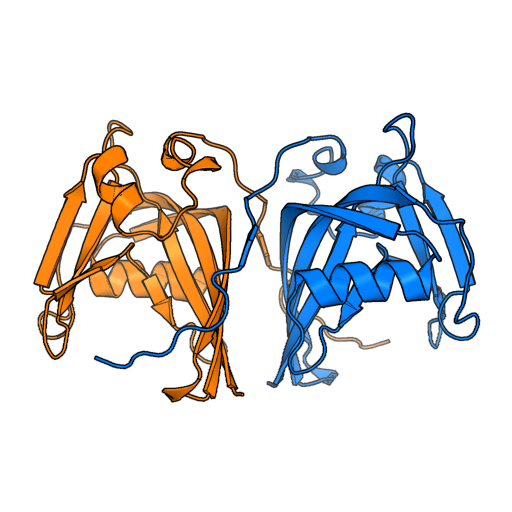 1 49 ? -0.847 6.293 11.344 1 98.25 49 ALA B N 1
ATOM 1539 C CA . ALA B 1 49 ? -1.502 7.387 10.633 1 98.25 49 ALA B CA 1
ATOM 1540 C C . ALA B 1 49 ? -2.379 8.211 11.578 1 98.25 49 ALA B C 1
ATOM 1542 O O . ALA B 1 49 ? -2.277 9.438 11.617 1 98.25 49 ALA B O 1
ATOM 1543 N N . ILE B 1 50 ? -3.16 7.492 12.336 1 98.19 50 ILE B N 1
ATOM 1544 C CA . ILE B 1 50 ? -4.086 8.148 13.25 1 98.19 50 ILE B CA 1
ATOM 1545 C C . ILE B 1 50 ? -3.303 8.906 14.32 1 98.19 50 ILE B C 1
ATOM 1547 O O . ILE B 1 50 ? -3.611 10.055 14.625 1 98.19 50 ILE B O 1
ATOM 1551 N N . ARG B 1 51 ? -2.299 8.258 14.883 1 97.62 51 ARG B N 1
ATOM 1552 C CA . ARG B 1 51 ? -1.482 8.883 15.914 1 97.62 51 ARG B CA 1
ATOM 1553 C C . ARG B 1 51 ? -0.796 10.141 15.391 1 97.62 51 ARG B C 1
ATOM 1555 O O . ARG B 1 51 ? -0.834 11.188 16.031 1 97.62 51 ARG B O 1
ATOM 1562 N N . GLU B 1 52 ? -0.15 10.031 14.258 1 97.88 52 GLU B N 1
ATOM 1563 C CA . GLU B 1 52 ? 0.604 11.148 13.703 1 97.88 52 GLU B CA 1
ATOM 1564 C C . GLU B 1 52 ? -0.311 12.32 13.383 1 97.88 52 GLU B C 1
ATOM 1566 O O . GLU B 1 52 ? 0.065 13.477 13.586 1 97.88 52 GLU B O 1
ATOM 1571 N N . VAL B 1 53 ? -1.505 12.102 12.836 1 97.94 53 VAL B N 1
ATOM 1572 C CA . VAL B 1 53 ? -2.447 13.18 12.555 1 97.94 53 VAL B CA 1
ATOM 1573 C C . VAL B 1 53 ? -2.818 13.891 13.852 1 97.94 53 VAL B C 1
ATOM 1575 O O . VAL B 1 53 ? -2.822 15.125 13.914 1 97.94 53 VAL B O 1
ATOM 1578 N N . LYS B 1 54 ? -3.088 13.086 14.844 1 97.62 54 LYS B N 1
ATOM 1579 C CA . LYS B 1 54 ? -3.43 13.672 16.141 1 97.62 54 LYS B CA 1
ATOM 1580 C C . LYS B 1 54 ? -2.279 14.516 16.688 1 97.62 54 LYS B C 1
ATOM 1582 O O . LYS B 1 54 ? -2.488 15.648 17.125 1 97.62 54 LYS B O 1
ATOM 1587 N N . GLU B 1 55 ? -1.11 13.992 16.625 1 96.88 55 GLU B N 1
ATOM 1588 C CA . GLU B 1 55 ? 0.065 14.68 17.141 1 96.88 55 GLU B CA 1
ATOM 1589 C C . GLU B 1 55 ? 0.338 15.969 16.375 1 96.88 55 GLU B C 1
ATOM 1591 O O . GLU B 1 55 ? 0.639 17 16.969 1 96.88 55 GLU B O 1
ATOM 1596 N N . GLU B 1 56 ? 0.194 15.922 15.086 1 97.5 56 GLU B N 1
ATOM 1597 C CA . GLU B 1 56 ? 0.612 17.031 14.234 1 97.5 56 GLU B CA 1
ATOM 1598 C C . GLU B 1 56 ? -0.496 18.078 14.102 1 97.5 56 GLU B C 1
ATOM 1600 O O . GLU B 1 56 ? -0.222 19.25 13.883 1 97.5 56 GLU B O 1
ATOM 1605 N N . THR B 1 57 ? -1.813 17.719 14.195 1 97.62 57 THR B N 1
ATOM 1606 C CA . THR B 1 57 ? -2.885 18.625 13.82 1 97.62 57 THR B CA 1
ATOM 1607 C C . THR B 1 57 ? -3.92 18.734 14.938 1 97.62 57 THR B C 1
ATOM 1609 O O . THR B 1 57 ? -4.742 19.656 14.938 1 97.62 57 THR B O 1
ATOM 1612 N N . GLY B 1 58 ? -3.916 17.797 15.875 1 97.5 58 GLY B N 1
ATOM 1613 C CA . GLY B 1 58 ? -4.902 17.766 16.938 1 97.5 58 GLY B CA 1
ATOM 1614 C C . GLY B 1 58 ? -6.207 17.109 16.531 1 97.5 58 GLY B C 1
ATOM 1615 O O . GLY B 1 58 ? -7.082 16.875 17.375 1 97.5 58 GLY B O 1
ATOM 1616 N N . LEU B 1 59 ? -6.355 16.672 15.32 1 97.88 59 LEU B N 1
ATOM 1617 C CA . LEU B 1 59 ? -7.613 16.141 14.812 1 97.88 59 LEU B CA 1
ATOM 1618 C C . LEU B 1 59 ? -7.695 14.633 15.047 1 97.88 59 LEU B C 1
ATOM 1620 O O . LEU B 1 59 ? -6.672 13.938 15.055 1 97.88 59 LEU B O 1
ATOM 1624 N N . GLU B 1 60 ? -8.891 14.188 15.258 1 97.94 60 GLU B N 1
ATOM 1625 C CA . GLU B 1 60 ? -9.211 12.766 15.297 1 97.94 60 GLU B CA 1
ATOM 1626 C C . GLU B 1 60 ? -9.805 12.297 13.977 1 97.94 60 GLU B C 1
ATOM 1628 O O . GLU B 1 60 ? -10.711 12.93 13.438 1 97.94 60 GLU B O 1
ATOM 1633 N N . VAL B 1 61 ? -9.281 11.156 13.492 1 98.12 61 VAL B N 1
ATOM 1634 C CA . VAL B 1 61 ? -9.711 10.781 12.148 1 98.12 61 VAL B CA 1
ATOM 1635 C C . VAL B 1 61 ? -10.016 9.289 12.102 1 98.12 61 VAL B C 1
ATOM 1637 O O . VAL B 1 61 ? -9.547 8.523 12.953 1 98.12 61 VAL B O 1
ATOM 1640 N N . GLU B 1 62 ? -10.883 8.938 11.195 1 97.12 62 GLU B N 1
ATOM 1641 C CA . GLU B 1 62 ? -11.055 7.559 10.742 1 97.12 62 GLU B CA 1
ATOM 1642 C C . GLU B 1 62 ? -10.531 7.371 9.32 1 97.12 62 GLU B C 1
ATOM 1644 O O . GLU B 1 62 ? -10.555 8.305 8.516 1 97.12 62 GLU B O 1
ATOM 1649 N N . LEU B 1 63 ? -10.016 6.219 9.047 1 96.31 63 LEU B N 1
ATOM 1650 C CA . LEU B 1 63 ? -9.391 5.969 7.75 1 96.31 63 LEU B CA 1
ATOM 1651 C C . LEU B 1 63 ? -10.312 5.141 6.855 1 96.31 63 LEU B C 1
ATOM 1653 O O . LEU B 1 63 ? -11.016 4.25 7.34 1 96.31 63 LEU B O 1
ATOM 1657 N N . ASN B 1 64 ? -10.328 5.469 5.574 1 91.56 64 ASN B N 1
ATOM 1658 C CA . ASN B 1 64 ? -11.203 4.832 4.594 1 91.56 64 ASN B CA 1
ATOM 1659 C C . ASN B 1 64 ? -10.414 4.273 3.416 1 91.56 64 ASN B C 1
ATOM 1661 O O . ASN B 1 64 ? -10.734 4.547 2.26 1 91.56 64 ASN B O 1
ATOM 1665 N N . GLY B 1 65 ? -9.414 3.42 3.703 1 92.88 65 GLY B N 1
ATOM 1666 C CA . GLY B 1 65 ? -8.664 2.75 2.648 1 92.88 65 GLY B CA 1
ATOM 1667 C C . GLY B 1 65 ? -7.426 3.51 2.219 1 92.88 65 GLY B C 1
ATOM 1668 O O . GLY B 1 65 ? -7.105 4.555 2.785 1 92.88 65 GLY B O 1
ATOM 1669 N N . ILE B 1 66 ? -6.75 2.961 1.208 1 94.81 66 ILE B N 1
ATOM 1670 C CA . ILE B 1 66 ? -5.48 3.49 0.712 1 94.81 66 ILE B CA 1
ATOM 1671 C C . ILE B 1 66 ? -5.73 4.355 -0.522 1 94.81 66 ILE B C 1
ATOM 1673 O O . ILE B 1 66 ? -6.289 3.881 -1.516 1 94.81 66 ILE B O 1
ATOM 1677 N N . PHE B 1 67 ? -5.297 5.566 -0.447 1 93.12 67 PHE B N 1
ATOM 1678 C CA . PHE B 1 67 ? -5.395 6.473 -1.584 1 93.12 67 PHE B CA 1
ATOM 1679 C C . PHE B 1 67 ? -4.281 6.203 -2.588 1 93.12 67 PHE B C 1
ATOM 1681 O O . PHE B 1 67 ? -4.512 6.219 -3.799 1 93.12 67 PHE B O 1
ATOM 1688 N N . SER B 1 68 ? -3.133 5.996 -2.035 1 93.75 68 SER B N 1
ATOM 1689 C CA . SER B 1 68 ? -1.985 5.73 -2.895 1 93.75 68 SER B CA 1
ATOM 1690 C C . SER B 1 68 ? -0.861 5.047 -2.121 1 93.75 68 SER B C 1
ATOM 1692 O O . SER B 1 68 ? -0.818 5.117 -0.891 1 93.75 68 SER B O 1
ATOM 1694 N N . VAL B 1 69 ? -0.006 4.379 -2.816 1 95.5 69 VAL B N 1
ATOM 1695 C CA . VAL B 1 69 ? 1.257 3.85 -2.311 1 95.5 69 VAL B CA 1
ATOM 1696 C C . VAL B 1 69 ? 2.414 4.379 -3.152 1 95.5 69 VAL B C 1
ATOM 1698 O O . VAL B 1 69 ? 2.355 4.355 -4.383 1 95.5 69 VAL B O 1
ATOM 1701 N N . SER B 1 70 ? 3.414 4.914 -2.559 1 95.06 70 SER B N 1
ATOM 1702 C CA . SER B 1 70 ? 4.629 5.336 -3.25 1 95.06 70 SER B CA 1
ATOM 1703 C C . SER B 1 70 ? 5.867 4.691 -2.637 1 95.06 70 SER B C 1
ATOM 1705 O O . SER B 1 70 ? 5.836 4.246 -1.488 1 95.06 70 SER B O 1
ATOM 1707 N N . GLU B 1 71 ? 6.863 4.582 -3.416 1 95.06 71 GLU B N 1
ATOM 1708 C CA . GLU B 1 71 ? 8.094 3.887 -3.041 1 95.06 71 GLU B CA 1
ATOM 1709 C C . GLU B 1 71 ? 9.328 4.668 -3.482 1 95.06 71 GLU B C 1
ATOM 1711 O O . GLU B 1 71 ? 9.367 5.188 -4.602 1 95.06 71 GLU B O 1
ATOM 1716 N N . ALA B 1 72 ? 10.273 4.848 -2.588 1 93.56 72 ALA B N 1
ATOM 1717 C CA . ALA B 1 72 ? 11.492 5.59 -2.896 1 93.56 72 ALA B CA 1
ATOM 1718 C C . ALA B 1 72 ? 12.695 4.988 -2.184 1 93.56 72 ALA B C 1
ATOM 1720 O O . ALA B 1 72 ? 12.555 4.395 -1.112 1 93.56 72 ALA B O 1
ATOM 1721 N N . PHE B 1 73 ? 13.844 5.141 -2.779 1 92.19 73 PHE B N 1
ATOM 1722 C CA . PHE B 1 73 ? 15.125 4.777 -2.189 1 92.19 73 PHE B CA 1
ATOM 1723 C C . PHE B 1 73 ? 15.906 6.02 -1.789 1 92.19 73 PHE B C 1
ATOM 1725 O O . PHE B 1 73 ? 16.281 6.828 -2.643 1 92.19 73 PHE B O 1
ATOM 1732 N N . PHE B 1 74 ? 16.109 6.199 -0.548 1 90.19 74 PHE B N 1
ATOM 1733 C CA . PHE B 1 74 ? 16.938 7.305 -0.056 1 90.19 74 PHE B CA 1
ATOM 1734 C C . PHE B 1 74 ? 18.375 6.855 0.164 1 90.19 74 PHE B C 1
ATOM 1736 O O . PHE B 1 74 ? 18.672 6.164 1.14 1 90.19 74 PHE B O 1
ATOM 1743 N N . VAL B 1 75 ? 19.312 7.289 -0.644 1 85 75 VAL B N 1
ATOM 1744 C CA . VAL B 1 75 ? 20.703 6.812 -0.666 1 85 75 VAL B CA 1
ATOM 1745 C C . VAL B 1 75 ? 21.453 7.344 0.554 1 85 75 VAL B C 1
ATOM 1747 O O . VAL B 1 75 ? 22.188 6.602 1.21 1 85 75 VAL B O 1
ATOM 1750 N N . ASP B 1 76 ? 21.266 8.609 0.825 1 82.31 76 ASP B N 1
ATOM 1751 C CA . ASP B 1 76 ? 22 9.242 1.914 1 82.31 76 ASP B CA 1
ATOM 1752 C C . ASP B 1 76 ? 21.672 8.586 3.254 1 82.31 76 ASP B C 1
ATOM 1754 O O . ASP B 1 76 ? 22.562 8.406 4.094 1 82.31 76 ASP B O 1
ATOM 1758 N N . ARG B 1 77 ? 20.5 8.172 3.35 1 82.44 77 ARG B N 1
ATOM 1759 C CA . ARG B 1 77 ? 20.062 7.586 4.613 1 82.44 77 ARG B CA 1
ATOM 1760 C C . ARG B 1 77 ? 20.094 6.062 4.559 1 82.44 77 ARG B C 1
ATOM 1762 O O . ARG B 1 77 ? 19.906 5.395 5.574 1 82.44 77 ARG B O 1
ATOM 1769 N N . GLU B 1 78 ? 20.312 5.543 3.35 1 87.38 78 GLU B N 1
ATOM 1770 C CA . GLU B 1 78 ? 20.266 4.102 3.119 1 87.38 78 GLU B CA 1
ATOM 1771 C C . GLU B 1 78 ? 18.906 3.52 3.502 1 87.38 78 GLU B C 1
ATOM 1773 O O . GLU B 1 78 ? 18.844 2.504 4.195 1 87.38 78 GLU B O 1
ATOM 1778 N N . HIS B 1 79 ? 17.875 4.254 3.121 1 90.62 79 HIS B N 1
ATOM 1779 C CA . HIS B 1 79 ? 16.516 3.824 3.42 1 90.62 79 HIS B CA 1
ATOM 1780 C C . HIS B 1 79 ? 15.781 3.404 2.152 1 90.62 79 HIS B C 1
ATOM 1782 O O . HIS B 1 79 ? 15.922 4.047 1.108 1 90.62 79 HIS B O 1
ATOM 1788 N N . HIS B 1 80 ? 15.086 2.352 2.184 1 93.62 80 HIS B N 1
ATOM 1789 C CA . HIS B 1 80 ? 14.008 1.972 1.273 1 93.62 80 HIS B CA 1
ATOM 1790 C C . HIS B 1 80 ? 12.641 2.27 1.883 1 93.62 80 HIS B C 1
ATOM 1792 O O . HIS B 1 80 ? 12.195 1.56 2.783 1 93.62 80 HIS B O 1
ATOM 1798 N N . THR B 1 81 ? 12.031 3.324 1.386 1 94.88 81 THR B N 1
ATOM 1799 C CA . THR B 1 81 ? 10.836 3.83 2.062 1 94.88 81 THR B CA 1
ATOM 1800 C C . THR B 1 81 ? 9.586 3.555 1.234 1 94.88 81 THR B C 1
ATOM 1802 O O . THR B 1 81 ? 9.578 3.766 0.02 1 94.88 81 THR B O 1
ATOM 1805 N N . ILE B 1 82 ? 8.586 3.023 1.881 1 96.31 82 ILE B N 1
ATOM 1806 C CA . ILE B 1 82 ? 7.25 2.943 1.299 1 96.31 82 ILE B CA 1
ATOM 1807 C C . ILE B 1 82 ? 6.328 3.953 1.98 1 96.31 82 ILE B C 1
ATOM 1809 O O . ILE B 1 82 ? 6.277 4.023 3.211 1 96.31 82 ILE B O 1
ATOM 1813 N N . PHE B 1 83 ? 5.652 4.773 1.146 1 96.44 83 PHE B N 1
ATOM 1814 C CA . PHE B 1 83 ? 4.691 5.762 1.62 1 96.44 83 PHE B CA 1
ATOM 1815 C C . PHE B 1 83 ? 3.264 5.266 1.412 1 96.44 83 PHE B C 1
ATOM 1817 O O . PHE B 1 83 ? 2.867 4.953 0.288 1 96.44 83 PHE B O 1
ATOM 1824 N N . PHE B 1 84 ? 2.529 5.168 2.463 1 97.44 84 PHE B N 1
ATOM 1825 C CA . PHE B 1 84 ? 1.106 4.852 2.416 1 97.44 84 PHE B CA 1
ATOM 1826 C C . PHE B 1 84 ? 0.264 6.098 2.654 1 97.44 84 PHE B C 1
ATOM 1828 O O . PHE B 1 84 ? 0.338 6.711 3.723 1 97.44 84 PHE B O 1
ATOM 1835 N N . THR B 1 85 ? -0.499 6.461 1.677 1 96.31 85 THR B N 1
ATOM 1836 C CA . THR B 1 85 ? -1.438 7.555 1.884 1 96.31 85 THR B CA 1
ATOM 1837 C C . THR B 1 85 ? -2.859 7.023 2.059 1 96.31 85 THR B C 1
ATOM 1839 O O . THR B 1 85 ? -3.436 6.465 1.125 1 96.31 85 THR B O 1
ATOM 1842 N N . PHE B 1 86 ? -3.377 7.207 3.209 1 97 86 PHE B N 1
ATOM 1843 C CA . PHE B 1 86 ? -4.754 6.816 3.492 1 97 86 PHE B CA 1
ATOM 1844 C C . PHE B 1 86 ? -5.719 7.938 3.125 1 97 86 PHE B C 1
ATOM 1846 O O . PHE B 1 86 ? -5.359 9.117 3.17 1 97 86 PHE B O 1
ATOM 1853 N N . ARG B 1 87 ? -6.887 7.516 2.783 1 94.94 87 ARG B N 1
ATOM 1854 C CA . ARG B 1 87 ? -8.008 8.445 2.84 1 94.94 87 ARG B CA 1
ATOM 1855 C C . ARG B 1 87 ? -8.641 8.453 4.23 1 94.94 87 ARG B C 1
ATOM 1857 O O . ARG B 1 87 ? -8.773 7.41 4.867 1 94.94 87 ARG B O 1
ATOM 1864 N N . GLY B 1 88 ? -8.992 9.672 4.66 1 95.69 88 GLY B N 1
ATOM 1865 C CA . GLY B 1 88 ? -9.609 9.742 5.977 1 95.69 88 GLY B CA 1
ATOM 1866 C C . GLY B 1 88 ? -10.672 10.82 6.086 1 95.69 88 GLY B C 1
ATOM 1867 O O . GLY B 1 88 ? -10.828 11.633 5.172 1 95.69 88 GLY B O 1
ATOM 1868 N N . ASN B 1 89 ? -11.406 10.727 7.199 1 95.88 89 ASN B N 1
ATOM 1869 C CA . ASN B 1 89 ? -12.383 11.734 7.59 1 95.88 89 ASN B CA 1
ATOM 1870 C C . ASN B 1 89 ? -12.148 12.227 9.016 1 95.88 89 ASN B C 1
ATOM 1872 O O . ASN B 1 89 ? -11.82 11.43 9.898 1 95.88 89 ASN B O 1
ATOM 1876 N N . VAL B 1 90 ? -12.352 13.516 9.148 1 97 90 VAL B N 1
ATOM 1877 C CA . VAL B 1 90 ? -12.273 14.078 10.492 1 97 90 VAL B CA 1
ATOM 1878 C C . VAL B 1 90 ? -13.523 13.703 11.281 1 97 90 VAL B C 1
ATOM 1880 O O . VAL B 1 90 ? -14.648 13.93 10.828 1 97 90 VAL B O 1
ATOM 1883 N N . ILE B 1 91 ? -13.289 13.141 12.406 1 97.06 91 ILE B N 1
ATOM 1884 C CA . ILE B 1 91 ? -14.445 12.711 13.18 1 97.06 91 ILE B CA 1
ATOM 1885 C C . ILE B 1 91 ? -14.484 13.469 14.508 1 97.06 91 ILE B C 1
ATOM 1887 O O . ILE B 1 91 ? -15.422 13.305 15.297 1 97.06 91 ILE B O 1
ATOM 1891 N N . GLY B 1 92 ? -13.438 14.188 14.789 1 96.44 92 GLY B N 1
ATOM 1892 C CA . GLY B 1 92 ? -13.383 14.984 16 1 96.44 92 GLY B CA 1
ATOM 1893 C C . GLY B 1 92 ? -12.078 15.75 16.156 1 96.44 92 GLY B C 1
ATOM 1894 O O . GLY B 1 92 ? -11.258 15.781 15.227 1 96.44 92 GLY B O 1
ATOM 1895 N N . GLY B 1 93 ? -11.961 16.406 17.281 1 95.62 93 GLY B N 1
ATOM 1896 C CA . GLY B 1 93 ? -10.766 17.188 17.547 1 95.62 93 GLY B CA 1
ATOM 1897 C C . GLY B 1 93 ? -10.828 18.594 16.969 1 95.62 93 GLY B C 1
ATOM 1898 O O . GLY B 1 93 ? -11.805 18.953 16.297 1 95.62 93 GLY B O 1
ATOM 1899 N N . GLU B 1 94 ? -9.852 19.391 17.422 1 95.19 94 GLU B N 1
ATOM 1900 C CA . GLU B 1 94 ? -9.648 20.75 16.922 1 95.19 94 GLU B CA 1
ATOM 1901 C C . GLU B 1 94 ? -8.188 20.984 16.531 1 95.19 94 GLU B C 1
ATOM 1903 O O . GLU B 1 94 ? -7.281 20.469 17.188 1 95.19 94 GLU B O 1
ATOM 1908 N N . ILE B 1 95 ? -8.078 21.75 15.5 1 95.44 95 ILE B N 1
ATOM 1909 C CA . ILE B 1 95 ? -6.723 22 15.023 1 95.44 95 ILE B CA 1
ATOM 1910 C C . ILE B 1 95 ? -5.879 22.594 16.156 1 95.44 95 ILE B C 1
ATOM 1912 O O . ILE B 1 95 ? -6.254 23.594 16.75 1 95.44 95 ILE B O 1
ATOM 1916 N N . ASN B 1 96 ? -4.875 21.906 16.453 1 94 96 ASN B N 1
ATOM 1917 C CA . ASN B 1 96 ? -3.887 22.281 17.453 1 94 96 ASN B CA 1
ATOM 1918 C C . ASN B 1 96 ? -2.51 21.719 17.141 1 94 96 ASN B C 1
ATOM 1920 O O . ASN B 1 96 ? -2.383 20.531 16.828 1 94 96 ASN B O 1
ATOM 1924 N N . ILE B 1 97 ? -1.514 22.531 17.188 1 92.06 97 ILE B N 1
ATOM 1925 C CA . ILE B 1 97 ? -0.155 22.078 16.922 1 92.06 97 ILE B CA 1
ATOM 1926 C C . ILE B 1 97 ? 0.532 21.688 18.219 1 92.06 97 ILE B C 1
ATOM 1928 O O . ILE B 1 97 ? 0.954 22.562 19 1 92.06 97 ILE B O 1
ATOM 1932 N N . SER B 1 98 ? 0.716 20.484 18.438 1 90.12 98 SER B N 1
ATOM 1933 C CA . SER B 1 98 ? 1.298 19.969 19.672 1 90.12 98 SER B CA 1
ATOM 1934 C C . SER B 1 98 ? 2.82 20.016 19.625 1 90.12 98 SER B C 1
ATOM 1936 O O . SER B 1 98 ? 3.477 20.094 20.672 1 90.12 98 SER B O 1
ATOM 1938 N N . PHE B 1 99 ? 3.4 20 18.453 1 90.62 99 PHE B N 1
ATOM 1939 C CA . PHE B 1 99 ? 4.848 20.016 18.281 1 90.62 99 PHE B CA 1
ATOM 1940 C C . PHE B 1 99 ? 5.289 21.172 17.406 1 90.62 99 PHE B C 1
ATOM 1942 O O . PHE B 1 99 ? 5.727 20.984 16.281 1 90.62 99 PHE B O 1
ATOM 1949 N N . PRO B 1 100 ? 5.34 22.344 17.953 1 90.94 100 PRO B N 1
ATOM 1950 C CA . PRO B 1 100 ? 5.652 23.531 17.172 1 90.94 100 PRO B CA 1
ATOM 1951 C C . PRO B 1 100 ? 7.094 23.547 16.656 1 90.94 100 PRO B C 1
ATOM 1953 O O . PRO B 1 100 ? 7.422 24.297 15.742 1 90.94 100 PRO B O 1
ATOM 1956 N N . GLU B 1 101 ? 7.934 22.703 17.297 1 91.5 101 GLU B N 1
ATOM 1957 C CA . GLU B 1 101 ? 9.32 22.625 16.844 1 91.5 101 GLU B CA 1
ATOM 1958 C C . GLU B 1 101 ? 9.422 21.844 15.523 1 91.5 101 GLU B C 1
ATOM 1960 O O . GLU B 1 101 ? 10.43 21.938 14.82 1 91.5 101 GLU B O 1
ATOM 1965 N N . GLU B 1 102 ? 8.391 21.125 15.188 1 92.44 102 GLU B N 1
ATOM 1966 C CA . GLU B 1 102 ? 8.406 20.312 13.977 1 92.44 102 GLU B CA 1
ATOM 1967 C C . GLU B 1 102 ? 7.41 20.828 12.945 1 92.44 102 GLU B C 1
ATOM 1969 O O . GLU B 1 102 ? 7.691 20.828 11.742 1 92.44 102 GLU B O 1
ATOM 1974 N N . ILE B 1 103 ? 6.301 21.281 13.445 1 95.12 103 ILE B N 1
ATOM 1975 C CA . ILE B 1 103 ? 5.211 21.719 12.586 1 95.12 103 ILE B CA 1
ATOM 1976 C C . ILE B 1 103 ? 5 23.234 12.742 1 95.12 103 ILE B C 1
ATOM 1978 O O . ILE B 1 103 ? 4.703 23.703 13.844 1 95.12 103 ILE B O 1
ATOM 1982 N N . GLU B 1 104 ? 5.086 23.891 11.656 1 95.06 104 GLU B N 1
ATOM 1983 C CA . GLU B 1 104 ? 4.973 25.344 11.656 1 95.06 104 GLU B CA 1
ATOM 1984 C C . GLU B 1 104 ? 3.523 25.781 11.477 1 95.06 104 GLU B C 1
ATOM 1986 O O . GLU B 1 104 ? 3.094 26.781 12.062 1 95.06 104 GLU B O 1
ATOM 1991 N N . GLU B 1 105 ? 2.824 25.047 10.656 1 95.88 105 GLU B N 1
ATOM 1992 C CA . GLU B 1 105 ? 1.469 25.469 10.305 1 95.88 105 GLU B CA 1
ATOM 1993 C C . GLU B 1 105 ? 0.623 24.266 9.875 1 95.88 105 GLU B C 1
ATOM 1995 O O . GLU B 1 105 ? 1.152 23.281 9.367 1 95.88 105 GLU B O 1
ATOM 2000 N N . VAL B 1 106 ? -0.674 24.328 10.172 1 97.38 106 VAL B N 1
ATOM 2001 C CA . VAL B 1 106 ? -1.701 23.438 9.648 1 97.38 106 VAL B CA 1
ATOM 2002 C C . VAL B 1 106 ? -2.729 24.25 8.852 1 97.38 106 VAL B C 1
ATOM 2004 O O . VAL B 1 106 ? -3.316 25.188 9.375 1 97.38 106 VAL B O 1
ATOM 2007 N N . SER B 1 107 ? -2.9 23.891 7.602 1 96.06 107 SER B N 1
ATOM 2008 C CA . SER B 1 107 ? -3.773 24.719 6.773 1 96.06 107 SER B CA 1
ATOM 2009 C C . SER B 1 107 ? -4.578 23.859 5.797 1 96.06 107 SER B C 1
ATOM 2011 O O . SER B 1 107 ? -4.09 22.844 5.305 1 96.06 107 SER B O 1
ATOM 2013 N N . TRP B 1 108 ? -5.793 24.297 5.527 1 97.12 108 TRP B N 1
ATOM 2014 C CA . TRP B 1 108 ? -6.59 23.766 4.426 1 97.12 108 TRP B CA 1
ATOM 2015 C C . TRP B 1 108 ? -6.191 24.406 3.104 1 97.12 108 TRP B C 1
ATOM 2017 O O . TRP B 1 108 ? -6.219 25.625 2.973 1 97.12 108 TRP B O 1
ATOM 2027 N N . MET B 1 109 ? -5.762 23.547 2.184 1 96.62 109 MET B N 1
ATOM 2028 C CA . MET B 1 109 ? -5.246 24.031 0.908 1 96.62 109 MET B CA 1
ATOM 2029 C C . MET B 1 109 ? -6.09 23.516 -0.254 1 96.62 109 MET B C 1
ATOM 2031 O O . MET B 1 109 ? -6.566 22.391 -0.228 1 96.62 109 MET B O 1
ATOM 2035 N N . GLU B 1 110 ? -6.184 24.359 -1.302 1 95.25 110 GLU B N 1
ATOM 2036 C CA . GLU B 1 110 ? -6.84 23.891 -2.521 1 95.25 110 GLU B CA 1
ATOM 2037 C C . GLU B 1 110 ? -6.145 22.656 -3.096 1 95.25 110 GLU B C 1
ATOM 2039 O O . GLU B 1 110 ? -4.914 22.578 -3.092 1 95.25 110 GLU B O 1
ATOM 2044 N N . PRO B 1 111 ? -7.008 21.75 -3.598 1 93.38 111 PRO B N 1
ATOM 2045 C CA . PRO B 1 111 ? -6.445 20.484 -4.082 1 93.38 111 PRO B CA 1
ATOM 2046 C C . PRO B 1 111 ? -5.355 20.688 -5.133 1 93.38 111 PRO B C 1
ATOM 2048 O O . PRO B 1 111 ? -4.316 20.016 -5.09 1 93.38 111 PRO B O 1
ATOM 2051 N N . GLN B 1 112 ? -5.555 21.578 -6.047 1 90.81 112 GLN B N 1
ATOM 2052 C CA . GLN B 1 112 ? -4.574 21.797 -7.102 1 90.81 112 GLN B CA 1
ATOM 2053 C C . GLN B 1 112 ? -3.236 22.25 -6.52 1 90.81 112 GLN B C 1
ATOM 2055 O O . GLN B 1 112 ? -2.178 21.812 -6.969 1 90.81 112 GLN B O 1
ATOM 2060 N N . ARG B 1 113 ? -3.291 23.078 -5.59 1 92.62 113 ARG B N 1
ATOM 2061 C CA . ARG B 1 113 ? -2.08 23.547 -4.926 1 92.62 113 ARG B CA 1
ATOM 2062 C C . ARG B 1 113 ? -1.439 22.422 -4.105 1 92.62 113 ARG B C 1
ATOM 2064 O O . ARG B 1 113 ? -0.22 22.25 -4.137 1 92.62 113 ARG B O 1
ATOM 2071 N N . ALA B 1 114 ? -2.23 21.672 -3.391 1 93.69 114 ALA B N 1
ATOM 2072 C CA . ALA B 1 114 ? -1.747 20.562 -2.564 1 93.69 114 ALA B CA 1
ATOM 2073 C C . ALA B 1 114 ? -1.015 19.531 -3.41 1 93.69 114 ALA B C 1
ATOM 2075 O O . ALA B 1 114 ? -0.007 18.969 -2.977 1 93.69 114 ALA B O 1
ATOM 2076 N N . GLU B 1 115 ? -1.516 19.234 -4.574 1 90.94 115 GLU B N 1
ATOM 2077 C CA . GLU B 1 115 ? -0.942 18.234 -5.469 1 90.94 115 GLU B CA 1
ATOM 2078 C C . GLU B 1 115 ? 0.518 18.547 -5.785 1 90.94 115 GLU B C 1
ATOM 2080 O O . GLU B 1 115 ? 1.314 17.625 -6.023 1 90.94 115 GLU B O 1
ATOM 2085 N N . GLU B 1 116 ? 0.872 19.781 -5.723 1 87.75 116 GLU B N 1
ATOM 2086 C CA . GLU B 1 116 ? 2.24 20.203 -6.016 1 87.75 116 GLU B CA 1
ATOM 2087 C C . GLU B 1 116 ? 3.207 19.719 -4.938 1 87.75 116 GLU B C 1
ATOM 2089 O O . GLU B 1 116 ? 4.395 19.531 -5.203 1 87.75 116 GLU B O 1
ATOM 2094 N N . TYR B 1 117 ? 2.709 19.422 -3.777 1 88.94 117 TYR B N 1
ATOM 2095 C CA . TYR B 1 117 ? 3.568 19.094 -2.65 1 88.94 117 TYR B CA 1
ATOM 2096 C C . TYR B 1 117 ? 3.564 17.578 -2.395 1 88.94 117 TYR B C 1
ATOM 2098 O O . TYR B 1 117 ? 4.469 17.062 -1.745 1 88.94 117 TYR B O 1
ATOM 2106 N N . ILE B 1 118 ? 2.557 16.766 -2.801 1 84.25 118 ILE B N 1
ATOM 2107 C CA . ILE B 1 118 ? 2.41 15.359 -2.42 1 84.25 118 ILE B CA 1
ATOM 2108 C C . ILE B 1 118 ? 2.99 14.461 -3.514 1 84.25 118 ILE B C 1
ATOM 2110 O O . ILE B 1 118 ? 2.875 13.234 -3.447 1 84.25 118 ILE B O 1
ATOM 2114 N N . HIS B 1 119 ? 3.801 14.75 -4.266 1 77.88 119 HIS B N 1
ATOM 2115 C CA . HIS B 1 119 ? 4.523 14.016 -5.293 1 77.88 119 HIS B CA 1
ATOM 2116 C C . HIS B 1 119 ? 3.586 13.094 -6.07 1 77.88 119 HIS B C 1
ATOM 2118 O O . HIS B 1 119 ? 3.834 11.891 -6.172 1 77.88 119 HIS B O 1
ATOM 2124 N N . ILE B 1 120 ? 2.576 13.523 -6.508 1 75.44 120 ILE B N 1
ATOM 2125 C CA . ILE B 1 120 ? 1.667 12.82 -7.402 1 75.44 120 ILE B CA 1
ATOM 2126 C C . ILE B 1 120 ? 2.066 13.078 -8.852 1 75.44 120 ILE B C 1
ATOM 2128 O O . ILE B 1 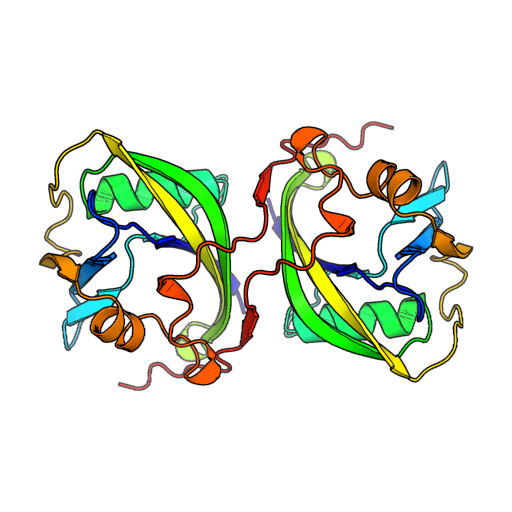120 ? 2.24 14.227 -9.258 1 75.44 120 ILE B O 1
ATOM 2132 N N . PRO B 1 121 ? 2.246 12.008 -9.547 1 77.38 121 PRO B N 1
ATOM 2133 C CA . PRO B 1 121 ? 2.539 12.219 -10.969 1 77.38 121 PRO B CA 1
ATOM 2134 C C . PRO B 1 121 ? 1.488 13.078 -11.672 1 77.38 121 PRO B C 1
ATOM 2136 O O . PRO B 1 121 ? 0.314 13.055 -11.297 1 77.38 121 PRO B O 1
ATOM 2139 N N . SER B 1 122 ? 2.002 13.766 -12.617 1 76 122 SER B N 1
ATOM 2140 C CA . SER B 1 122 ? 1.13 14.703 -13.32 1 76 122 SER B CA 1
ATOM 2141 C C . SER B 1 122 ? -0.094 13.992 -13.891 1 76 122 SER B C 1
ATOM 2143 O O . SER B 1 122 ? -1.192 14.555 -13.898 1 76 122 SER B O 1
ATOM 2145 N N . GLU B 1 123 ? 0.152 12.727 -14.328 1 77.06 123 GLU B N 1
ATOM 2146 C CA . GLU B 1 123 ? -0.926 11.969 -14.961 1 77.06 123 GLU B CA 1
ATOM 2147 C C . GLU B 1 123 ? -2.01 11.602 -13.945 1 77.06 123 GLU B C 1
ATOM 2149 O O . GLU B 1 123 ? -3.117 11.219 -14.328 1 77.06 123 GLU B O 1
ATOM 2154 N N . LEU B 1 124 ? -1.649 11.812 -12.734 1 75.88 124 LEU B N 1
ATOM 2155 C CA . LEU B 1 124 ? -2.596 11.43 -11.688 1 75.88 124 LEU B CA 1
ATOM 2156 C C . LEU B 1 124 ? -3.195 12.672 -11.031 1 75.88 124 LEU B C 1
ATOM 2158 O O . LEU B 1 124 ? -3.986 12.555 -10.086 1 75.88 124 LEU B O 1
ATOM 2162 N N . LYS B 1 125 ? -2.748 13.734 -11.57 1 76.44 125 LYS B N 1
ATOM 2163 C CA . LYS B 1 125 ? -3.334 14.961 -11.039 1 76.44 125 LYS B CA 1
ATOM 2164 C C . LYS B 1 125 ? -4.852 14.969 -11.211 1 76.44 125 LYS B C 1
ATOM 2166 O O . LYS B 1 125 ? -5.363 14.531 -12.242 1 76.44 125 LYS B O 1
ATOM 2171 N N . GLY B 1 126 ? -5.594 15.406 -10.289 1 79.56 126 GLY B N 1
ATOM 2172 C CA . GLY B 1 126 ? -7.047 15.398 -10.305 1 79.56 126 GLY B CA 1
ATOM 2173 C C . GLY B 1 126 ? -7.645 14.258 -9.508 1 79.56 126 GLY B C 1
ATOM 2174 O O . GLY B 1 126 ? -8.844 14.25 -9.227 1 79.56 126 GLY B O 1
ATOM 2175 N N . LEU B 1 127 ? -6.656 13.383 -9.125 1 76.25 127 LEU B N 1
ATOM 2176 C CA . LEU B 1 127 ? -7.137 12.195 -8.438 1 76.25 127 LEU B CA 1
ATOM 2177 C C . LEU B 1 127 ? -7.516 12.516 -6.996 1 76.25 127 LEU B C 1
ATOM 2179 O O . LEU B 1 127 ? -8.328 11.812 -6.391 1 76.25 127 LEU B O 1
ATOM 2183 N N . ILE B 1 128 ? -6.945 13.555 -6.543 1 80.94 128 ILE B N 1
ATOM 2184 C CA . ILE B 1 128 ? -7.176 13.891 -5.141 1 80.94 128 ILE B CA 1
ATOM 2185 C C . ILE B 1 128 ? -8.672 14.078 -4.895 1 80.94 128 ILE B C 1
ATOM 2187 O O . ILE B 1 128 ? -9.18 13.727 -3.828 1 80.94 128 ILE B O 1
ATOM 2191 N N . ILE B 1 129 ? -9.312 14.5 -5.926 1 77 129 ILE B N 1
ATOM 2192 C CA . ILE B 1 129 ? -10.742 14.742 -5.77 1 77 129 ILE B CA 1
ATOM 2193 C C . ILE B 1 129 ? -11.516 13.445 -5.984 1 77 129 ILE B C 1
ATOM 2195 O O . ILE B 1 129 ? -12.648 13.305 -5.527 1 77 129 ILE B O 1
ATOM 2199 N N . GLY B 1 130 ? -10.805 12.516 -6.629 1 70.5 130 GLY B N 1
ATOM 2200 C CA . GLY B 1 130 ? -11.453 11.227 -6.824 1 70.5 130 GLY B CA 1
ATOM 2201 C C . GLY B 1 130 ? -11.57 10.422 -5.543 1 70.5 130 GLY B C 1
ATOM 2202 O O . GLY B 1 130 ? -10.797 10.617 -4.605 1 70.5 130 GLY B O 1
ATOM 2203 N N . LYS B 1 131 ? -12.625 9.695 -5.52 1 67.06 131 LYS B N 1
ATOM 2204 C CA . LYS B 1 131 ? -12.961 9.023 -4.27 1 67.06 131 LYS B CA 1
ATOM 2205 C C . LYS B 1 131 ? -12.445 7.586 -4.266 1 67.06 131 LYS B C 1
ATOM 2207 O O . LYS B 1 131 ? -12.594 6.871 -3.273 1 67.06 131 LYS B O 1
ATOM 2212 N N . SER B 1 132 ? -11.695 7.246 -5.195 1 79.44 132 SER B N 1
ATOM 2213 C CA . SER B 1 132 ? -11.328 5.836 -5.254 1 79.44 132 SER B CA 1
ATOM 2214 C C . SER B 1 132 ? -10.172 5.523 -4.309 1 79.44 132 SER B C 1
ATOM 2216 O O . SER B 1 132 ? -9.258 6.332 -4.156 1 79.44 132 SER B O 1
ATOM 2218 N N . SER B 1 133 ? -10.336 4.484 -3.543 1 85.5 133 SER B N 1
ATOM 2219 C CA . SER B 1 133 ? -9.32 3.977 -2.627 1 85.5 133 SER B CA 1
ATOM 2220 C C . SER B 1 133 ? -9.219 2.455 -2.703 1 85.5 133 SER B C 1
ATOM 2222 O O . SER B 1 133 ? -10.188 1.782 -3.072 1 85.5 133 SER B O 1
ATOM 2224 N N . ALA B 1 134 ? -8.07 2.004 -2.545 1 90.69 134 ALA B N 1
ATOM 2225 C CA . ALA B 1 134 ? -7.906 0.565 -2.348 1 90.69 134 ALA B CA 1
ATOM 2226 C C . ALA B 1 134 ? -8.172 0.178 -0.895 1 90.69 134 ALA B C 1
ATOM 2228 O O . ALA B 1 134 ? -7.793 0.905 0.027 1 90.69 134 ALA B O 1
ATOM 2229 N N . PRO B 1 135 ? -8.766 -0.965 -0.663 1 89 135 PRO B N 1
ATOM 2230 C CA . PRO B 1 135 ? -9.016 -1.362 0.724 1 89 135 PRO B CA 1
ATOM 2231 C C . PRO B 1 135 ? -7.734 -1.673 1.493 1 89 135 PRO B C 1
ATOM 2233 O O . PRO B 1 135 ? -6.773 -2.186 0.915 1 89 135 PRO B O 1
ATOM 2236 N N . TYR B 1 136 ? -7.703 -1.287 2.701 1 91.5 136 TYR B N 1
ATOM 2237 C CA . TYR B 1 136 ? -6.711 -1.689 3.693 1 91.5 136 TYR B CA 1
ATOM 2238 C C . TYR B 1 136 ? -7.305 -2.672 4.695 1 91.5 136 TYR B C 1
ATOM 2240 O O . TYR B 1 136 ? -8.32 -2.381 5.328 1 91.5 136 TYR B O 1
ATOM 2248 N N . VAL B 1 137 ? -6.66 -3.826 4.844 1 89.44 137 VAL B N 1
ATOM 2249 C CA . VAL B 1 137 ? -7.203 -4.879 5.699 1 89.44 137 VAL B CA 1
ATOM 2250 C C . VAL B 1 137 ? -6.164 -5.281 6.742 1 89.44 137 VAL B C 1
ATOM 2252 O O . VAL B 1 137 ? -5.074 -5.742 6.398 1 89.44 137 VAL B O 1
ATOM 2255 N N . LEU B 1 138 ? -6.477 -5.09 7.977 1 90.19 138 LEU B N 1
ATOM 2256 C CA . LEU B 1 138 ? -5.648 -5.625 9.055 1 90.19 138 LEU B CA 1
ATOM 2257 C C . LEU B 1 138 ? -6.059 -7.051 9.398 1 90.19 138 LEU B C 1
ATOM 2259 O O . LEU B 1 138 ? -7.152 -7.277 9.922 1 90.19 138 LEU B O 1
ATOM 2263 N N . ARG B 1 139 ? -5.203 -7.961 9.148 1 87.62 139 ARG B N 1
ATOM 2264 C CA . ARG B 1 139 ? -5.484 -9.375 9.383 1 87.62 139 ARG B CA 1
ATOM 2265 C C . ARG B 1 139 ? -5.156 -9.766 10.82 1 87.62 139 ARG B C 1
ATOM 2267 O O . ARG B 1 139 ? -5.5 -10.867 11.258 1 87.62 139 ARG B O 1
ATOM 2274 N N . GLY B 1 140 ? -4.574 -8.844 11.5 1 86.5 140 GLY B N 1
ATOM 2275 C CA . GLY B 1 140 ? -4.258 -9.07 12.898 1 86.5 140 GLY B CA 1
ATOM 2276 C C . GLY B 1 140 ? -3.066 -9.992 13.102 1 86.5 140 GLY B C 1
ATOM 2277 O O . GLY B 1 140 ? -2.105 -9.953 12.328 1 86.5 140 GLY B O 1
ATOM 2278 N N . THR B 1 141 ? -3.033 -10.641 14.312 1 82.31 141 THR B N 1
ATOM 2279 C CA . THR B 1 141 ? -1.954 -11.547 14.688 1 82.31 141 THR B CA 1
ATOM 2280 C C . THR B 1 141 ? -2.246 -12.969 14.203 1 82.31 141 THR B C 1
ATOM 2282 O O . THR B 1 141 ? -3.322 -13.508 14.461 1 82.31 141 THR B O 1
ATOM 2285 N N . ILE B 1 142 ? -1.406 -13.539 13.391 1 82.25 142 ILE B N 1
ATOM 2286 C CA . ILE B 1 142 ? -1.56 -14.891 12.852 1 82.25 142 ILE B CA 1
ATOM 2287 C C . ILE B 1 142 ? -0.566 -15.828 13.523 1 82.25 142 ILE B C 1
ATOM 2289 O O . ILE B 1 142 ? 0.635 -15.555 13.562 1 82.25 142 ILE B O 1
ATOM 2293 N N . ASN B 1 143 ? -1.069 -16.859 14.188 1 75.06 143 ASN B N 1
ATOM 2294 C CA . ASN B 1 143 ? -0.256 -17.875 14.852 1 75.06 143 ASN B CA 1
ATOM 2295 C C . ASN B 1 143 ? -0.167 -19.156 14.023 1 75.06 143 ASN B C 1
ATOM 2297 O O . ASN B 1 143 ? -1.174 -19.625 13.492 1 75.06 143 ASN B O 1
ATOM 2301 N N . HIS B 1 144 ? 0.718 -19.359 13.086 1 61.56 144 HIS B N 1
ATOM 2302 C CA . HIS B 1 144 ? 0.783 -20.641 12.398 1 61.56 144 HIS B CA 1
ATOM 2303 C C . HIS B 1 144 ? 0.762 -21.812 13.383 1 61.56 144 HIS B C 1
ATOM 2305 O O . HIS B 1 144 ? 1.737 -22.031 14.102 1 61.56 144 HIS B O 1
ATOM 2311 N N . ASN B 1 145 ? -0.116 -21.953 14.32 1 41.06 145 ASN B N 1
ATOM 2312 C CA . ASN B 1 145 ? -0.064 -23.188 15.078 1 41.06 145 ASN B CA 1
ATOM 2313 C C . ASN B 1 145 ? 0.179 -24.391 14.172 1 41.06 145 ASN B C 1
ATOM 2315 O O . ASN B 1 145 ? 0.852 -25.344 14.57 1 41.06 145 ASN B O 1
ATOM 2319 N N . SER B 1 146 ? -0.698 -24.703 13.07 1 32.78 146 SER B N 1
ATOM 2320 C CA . SER B 1 146 ? -0.738 -26.141 12.828 1 32.78 146 SER B CA 1
ATOM 2321 C C . SER B 1 146 ? 0.543 -26.625 12.156 1 32.78 146 SER B C 1
ATOM 2323 O O . SER B 1 146 ? 1.176 -25.875 11.406 1 32.78 146 SER B O 1
#

InterPro domains:
  IPR000086 NUDIX hydrolase domain [PF00293] (4-114)
  IPR000086 NUDIX hydrolase domain [PS51462] (2-131)
  IPR015797 NUDIX hydrolase-like domain superfamily [SSF55811] (5-122)
  IPR020084 NUDIX hydrolase, conserved site [PS00893] (37-58)
  IPR020476 NUDIX hydrolase [PR00502] (32-46)
  IPR020476 NUDIX hydrolase [PR00502] (46-61)

Secondary structure (DSSP, 8-state):
-EEEEEEEEEEB-TTS--EEEEEE--SS--EEE-SEEEPPTT--HHHHHHHHHHHHH-EEEEEEEEEEEEEEEETTTTEEEEEEEEEEEEEEE----S-TTTEEEEEEE-HHHHHTTTT--GGGTTGGG----B-EEEEEEE----/-EEEEEEEEEEB-TTS--EEEEEE--SS--EEE-SEEEPPTT--HHHHHHHHHHHHH-EEEEEEEEEEEEEEEETTTTEEEEEEEEEEEEEEE----S-TTTEEEEEEE-HHHHHTTTT--GGGTTGGG----B-EEEEEEE----